Protein AF-A0AAV1IAH6-F1 (afdb_monomer_lite)

Radius of gyration: 20.8 Å; chains: 1; bounding box: 74×35×47 Å

Organism: NCBI:txid1274662

Sequence (212 aa):
MPAVADRSVAPSVWLGGLPDISAYLETRHPETPMGVIPQEWEASGDEIDVDGLWYSFLDYLASPAGSDGAAMQELERRLRAIKEHLSARGAGPYLQGADISAQDMCLAPRLHHILTALPFLKMRPAAEAPMFLLMKSWELPQELAPLSDYTARMRARDSWSGTSTPPSSIVDQWRDPGTKGCTMNDCRRAFSGQQARHARPPSYTQPPVESI

Secondary structure (DSSP, 8-state):
-------PPPS-PPP-SHHHHHHHHHHH-TTS---PPPHHHHHHT-S--HHHHHHHHHHHHHSPTTS-HHHHHHHHHHHHHHHHHHHSTT--SBTTBSS--HHHHHHHHHHHHHHHHHHHH--EE-TTS-TTS-EEPP---GGGHHHHHHHHHHHTSHHHHTTPPPHHHHHHHHH-TTTTT--HHHHHHHHHHHHHHHTSPP---PPP----

InterPro domains:
  IPR036282 Glutathione S-transferase, C-terminal domain superfamily [SSF47616] (70-174)
  IPR044627 Dehydroascorbate reductases DHAR1/2/3/4 [PTHR44420] (14-175)

Structure (mmCIF, N/CA/C/O backbone):
data_AF-A0AAV1IAH6-F1
#
_entry.id   AF-A0AAV1IAH6-F1
#
loop_
_atom_site.group_PDB
_atom_site.id
_atom_site.type_symbol
_atom_site.label_atom_id
_atom_site.label_alt_id
_atom_site.label_comp_id
_atom_site.label_asym_id
_atom_site.label_entity_id
_atom_site.label_seq_id
_atom_site.pdbx_PDB_ins_code
_atom_site.Cartn_x
_atom_site.Cartn_y
_atom_site.Cartn_z
_atom_site.occupancy
_atom_site.B_iso_or_equiv
_atom_site.auth_seq_id
_atom_site.auth_comp_id
_atom_site.auth_asym_id
_atom_site.auth_atom_id
_atom_site.pdbx_PDB_model_num
ATOM 1 N N . MET A 1 1 ? 36.377 -14.495 -26.351 1.00 32.88 1 MET A N 1
ATOM 2 C CA . MET A 1 1 ? 35.615 -15.027 -25.203 1.00 32.88 1 MET A CA 1
ATOM 3 C C . MET A 1 1 ? 35.927 -14.124 -24.021 1.00 32.88 1 MET A C 1
ATOM 5 O O . MET A 1 1 ? 37.037 -14.240 -23.516 1.00 32.88 1 MET A O 1
ATOM 9 N N . PRO A 1 2 ? 35.080 -13.147 -23.654 1.00 33.03 2 PRO A N 1
ATOM 10 C CA . PRO A 1 2 ? 35.353 -12.355 -22.463 1.00 33.03 2 PRO A CA 1
ATOM 11 C C . PRO A 1 2 ? 35.122 -13.235 -21.231 1.00 33.03 2 PRO A C 1
ATOM 13 O O . PRO A 1 2 ? 34.165 -14.009 -21.177 1.00 33.03 2 PRO A O 1
ATOM 16 N N . ALA A 1 3 ? 36.064 -13.167 -20.295 1.00 34.25 3 ALA A N 1
ATOM 17 C CA . ALA A 1 3 ? 36.071 -13.949 -19.073 1.00 34.25 3 ALA A CA 1
ATOM 18 C C . ALA A 1 3 ? 34.838 -13.625 -18.218 1.00 34.25 3 ALA A C 1
ATOM 20 O O . ALA A 1 3 ? 34.511 -12.461 -17.989 1.00 34.25 3 ALA A O 1
ATOM 21 N N . VAL A 1 4 ? 34.161 -14.671 -17.743 1.00 37.75 4 VAL A N 1
ATOM 22 C CA . VAL A 1 4 ? 33.148 -14.567 -16.693 1.00 37.75 4 VAL A CA 1
ATOM 23 C C . VAL A 1 4 ? 33.876 -14.083 -15.444 1.00 37.75 4 VAL A C 1
ATOM 25 O O . VAL A 1 4 ? 34.678 -14.825 -14.882 1.00 37.75 4 VAL A O 1
ATOM 28 N N . ALA A 1 5 ? 33.648 -12.826 -15.057 1.00 39.84 5 ALA A N 1
ATOM 29 C CA . ALA A 1 5 ? 34.179 -12.283 -13.816 1.00 39.84 5 ALA A CA 1
ATOM 30 C C . ALA A 1 5 ? 33.770 -13.202 -12.658 1.00 39.84 5 ALA A C 1
ATOM 32 O O . ALA A 1 5 ? 32.594 -13.547 -12.516 1.00 39.84 5 ALA A O 1
ATOM 33 N N . ASP A 1 6 ? 34.763 -13.626 -11.881 1.00 40.72 6 ASP A N 1
ATOM 34 C CA . ASP A 1 6 ? 34.595 -14.443 -10.689 1.00 40.72 6 ASP A CA 1
ATOM 35 C C . ASP A 1 6 ? 33.590 -13.760 -9.749 1.00 40.72 6 ASP A C 1
ATOM 37 O O . ASP A 1 6 ? 33.788 -12.648 -9.263 1.00 40.72 6 ASP A O 1
ATOM 41 N N . ARG A 1 7 ? 32.442 -14.420 -9.578 1.00 52.88 7 ARG A N 1
ATOM 42 C CA . ARG A 1 7 ? 31.283 -13.948 -8.814 1.00 52.88 7 ARG A CA 1
ATOM 43 C C . ARG A 1 7 ? 31.358 -14.359 -7.341 1.00 52.88 7 ARG A C 1
ATOM 45 O O . ARG A 1 7 ? 30.338 -14.220 -6.657 1.00 52.88 7 ARG A O 1
ATOM 52 N N . SER A 1 8 ? 32.493 -14.859 -6.849 1.00 47.28 8 SER A N 1
ATOM 53 C CA . SER A 1 8 ? 32.651 -15.272 -5.454 1.00 47.28 8 SER A CA 1
ATOM 54 C C . SER A 1 8 ? 32.591 -14.072 -4.497 1.00 47.28 8 SER A C 1
ATOM 56 O O . SER A 1 8 ? 33.303 -13.081 -4.618 1.00 47.28 8 SER A O 1
ATOM 58 N N . VAL A 1 9 ? 31.646 -14.131 -3.559 1.00 53.50 9 VAL A N 1
ATOM 59 C CA . VAL A 1 9 ? 31.450 -13.129 -2.504 1.00 53.50 9 VAL A CA 1
ATOM 60 C C . VAL A 1 9 ? 32.289 -13.545 -1.294 1.00 53.50 9 VAL A C 1
ATOM 62 O O . VAL A 1 9 ? 32.248 -14.704 -0.881 1.00 53.50 9 VAL A O 1
ATOM 65 N N . ALA A 1 10 ? 33.034 -12.596 -0.721 1.00 53.38 10 ALA A N 1
ATOM 66 C CA . ALA A 1 10 ? 33.634 -12.709 0.610 1.00 53.38 10 ALA A CA 1
ATOM 67 C C . ALA A 1 10 ? 32.532 -12.946 1.679 1.00 53.38 10 ALA A C 1
ATOM 69 O O . ALA A 1 10 ? 31.379 -12.586 1.452 1.00 53.38 10 ALA A O 1
ATOM 70 N N . PRO A 1 11 ? 32.824 -13.565 2.835 1.00 56.88 11 PRO A N 1
ATOM 71 C CA . PRO A 1 11 ? 31.819 -14.218 3.678 1.00 56.88 11 PRO A CA 1
ATOM 72 C C . PRO A 1 11 ? 30.690 -13.286 4.161 1.00 56.88 11 PRO A C 1
ATOM 74 O O . PRO A 1 11 ? 30.940 -12.239 4.749 1.00 56.88 11 PRO A O 1
ATOM 77 N N . SER A 1 12 ? 29.443 -13.729 3.943 1.00 68.69 12 SER A N 1
ATOM 78 C CA . SER A 1 12 ? 28.232 -13.450 4.743 1.00 68.69 12 SER A CA 1
ATOM 79 C C . SER A 1 12 ? 28.070 -12.029 5.318 1.00 68.69 12 SER A C 1
ATOM 81 O O . SER A 1 12 ? 28.077 -11.843 6.537 1.00 68.69 12 SER A O 1
ATOM 83 N N . VAL A 1 13 ? 27.859 -11.031 4.454 1.00 77.38 13 VAL A N 1
ATOM 84 C CA . VAL A 1 13 ? 27.407 -9.692 4.872 1.00 77.38 13 VAL A CA 1
ATOM 85 C C . VAL A 1 13 ? 25.881 -9.682 4.975 1.00 77.38 13 VAL A C 1
ATOM 87 O O . VAL A 1 13 ? 25.185 -9.893 3.985 1.00 77.38 13 VAL A O 1
ATOM 90 N N . TRP A 1 14 ? 25.357 -9.422 6.174 1.00 79.44 14 TRP A N 1
ATOM 91 C CA . TRP A 1 14 ? 23.926 -9.207 6.391 1.00 79.44 14 TRP A CA 1
ATOM 92 C C . TRP A 1 14 ? 23.559 -7.764 6.052 1.00 79.44 14 TRP A C 1
ATOM 94 O O . TRP A 1 14 ? 24.034 -6.827 6.694 1.00 79.44 14 TRP A O 1
ATOM 104 N N . LEU A 1 15 ? 22.703 -7.589 5.048 1.00 80.12 15 LEU A N 1
ATOM 105 C CA . LEU A 1 15 ? 22.145 -6.289 4.687 1.00 80.12 15 LEU A CA 1
ATOM 106 C C . LEU A 1 15 ? 20.907 -6.009 5.548 1.00 80.12 15 LEU A C 1
ATOM 108 O O . LEU A 1 15 ? 20.049 -6.875 5.712 1.00 80.12 15 LEU A O 1
ATOM 112 N N . GLY A 1 16 ? 20.831 -4.810 6.127 1.00 72.75 16 GLY A N 1
ATOM 113 C CA . GLY A 1 16 ? 19.824 -4.467 7.141 1.00 72.75 16 GLY A CA 1
ATOM 114 C C . GLY A 1 16 ? 18.612 -3.683 6.634 1.00 72.75 16 GLY A C 1
ATOM 115 O O . GLY A 1 16 ? 17.734 -3.372 7.434 1.00 72.75 16 GLY A O 1
ATOM 116 N N . GLY A 1 17 ? 18.560 -3.322 5.350 1.00 76.19 17 GLY A N 1
ATOM 117 C CA . GLY A 1 17 ? 17.516 -2.455 4.803 1.00 76.19 17 GLY A CA 1
ATOM 118 C C . GLY A 1 17 ? 17.001 -2.931 3.452 1.00 76.19 17 GLY A C 1
ATOM 119 O O . GLY A 1 17 ? 17.783 -3.347 2.603 1.00 76.19 17 GLY A O 1
ATOM 120 N N . LEU A 1 18 ? 15.685 -2.816 3.241 1.00 73.12 18 LEU A N 1
ATOM 121 C CA . LEU A 1 18 ? 15.043 -3.119 1.957 1.00 73.12 18 LEU A CA 1
ATOM 122 C C . LEU A 1 18 ? 15.699 -2.383 0.766 1.00 73.12 18 LEU A C 1
ATOM 124 O O . LEU A 1 18 ? 15.916 -3.037 -0.249 1.00 73.12 18 LEU A O 1
ATOM 128 N N . PRO A 1 19 ? 16.091 -1.096 0.872 1.00 75.38 19 PRO A N 1
ATOM 129 C CA . PRO A 1 19 ? 16.765 -0.395 -0.222 1.00 75.38 19 PRO A CA 1
ATOM 130 C C . PRO A 1 19 ? 18.150 -0.969 -0.540 1.00 75.38 19 PRO A C 1
ATOM 132 O O . PRO A 1 19 ? 18.461 -1.189 -1.706 1.00 75.38 19 PRO A O 1
ATOM 135 N N . ASP A 1 20 ? 18.944 -1.296 0.487 1.00 79.19 20 ASP A N 1
ATOM 136 C CA . ASP A 1 20 ? 20.266 -1.912 0.312 1.00 79.19 20 ASP A CA 1
ATOM 137 C C . ASP A 1 20 ? 20.146 -3.305 -0.323 1.00 79.19 20 ASP A C 1
ATOM 139 O O . ASP A 1 20 ? 20.919 -3.665 -1.210 1.00 79.19 20 ASP A O 1
ATOM 143 N N . ILE A 1 21 ? 19.144 -4.083 0.105 1.00 81.19 21 ILE A N 1
ATOM 144 C CA . ILE A 1 21 ? 18.843 -5.406 -0.452 1.00 81.19 21 ILE A CA 1
ATOM 145 C C . ILE A 1 21 ? 18.385 -5.279 -1.907 1.00 81.19 21 ILE A C 1
ATOM 147 O O . ILE A 1 21 ? 18.881 -6.010 -2.757 1.00 81.19 21 ILE A O 1
ATOM 151 N N . SER A 1 22 ? 17.480 -4.347 -2.213 1.00 79.75 22 SER A N 1
ATOM 152 C CA . SER A 1 22 ? 16.986 -4.136 -3.576 1.00 79.75 22 SER A CA 1
ATOM 153 C C . SER A 1 22 ? 18.121 -3.733 -4.515 1.00 79.75 22 SER A C 1
ATOM 155 O O . SER A 1 22 ? 18.288 -4.349 -5.562 1.00 79.75 22 SER A O 1
ATOM 157 N N . ALA A 1 23 ? 18.957 -2.767 -4.121 1.00 79.94 23 ALA A N 1
ATOM 158 C CA . ALA A 1 23 ? 20.108 -2.337 -4.914 1.00 79.94 23 ALA A CA 1
ATOM 159 C C . ALA A 1 23 ? 21.121 -3.473 -5.134 1.00 79.94 23 ALA A C 1
ATOM 161 O O . ALA A 1 23 ? 21.679 -3.627 -6.224 1.00 79.94 23 ALA A O 1
ATOM 162 N N . TYR A 1 24 ? 21.340 -4.303 -4.111 1.00 84.06 24 TYR A N 1
ATOM 163 C CA . TYR A 1 24 ? 22.178 -5.491 -4.229 1.00 84.06 24 TYR A CA 1
ATOM 164 C C . TYR A 1 24 ? 21.606 -6.502 -5.233 1.00 84.06 24 TYR A C 1
ATOM 166 O O . TYR A 1 24 ? 22.353 -7.012 -6.072 1.00 84.06 24 TYR A O 1
ATOM 174 N N . LEU A 1 25 ? 20.298 -6.775 -5.173 1.00 84.38 25 LEU A N 1
ATOM 175 C CA . LEU A 1 25 ? 19.624 -7.697 -6.089 1.00 84.38 25 LEU A CA 1
ATOM 176 C C . LEU A 1 25 ? 19.690 -7.200 -7.536 1.00 84.38 25 LEU A C 1
ATOM 178 O O . LEU A 1 25 ? 20.084 -7.976 -8.400 1.00 84.38 25 LEU A O 1
ATOM 182 N N . GLU A 1 26 ? 19.424 -5.916 -7.784 1.00 84.06 26 GLU A N 1
ATOM 183 C CA . GLU A 1 26 ? 19.551 -5.299 -9.116 1.00 84.06 26 GLU A CA 1
ATOM 184 C C . GLU A 1 26 ? 20.979 -5.411 -9.668 1.00 84.06 26 GLU A C 1
ATOM 186 O O . GLU A 1 26 ? 21.196 -5.733 -10.835 1.00 84.06 26 GLU A O 1
ATOM 191 N N . THR A 1 27 ? 21.985 -5.225 -8.809 1.00 84.50 27 THR A N 1
ATOM 192 C CA . THR A 1 27 ? 23.394 -5.354 -9.210 1.00 84.50 27 THR A CA 1
ATOM 193 C C . THR A 1 27 ? 23.766 -6.802 -9.548 1.00 84.50 27 THR A C 1
ATOM 195 O O . THR A 1 27 ? 24.591 -7.047 -10.432 1.00 84.50 27 THR A O 1
ATOM 198 N N . ARG A 1 28 ? 23.208 -7.786 -8.829 1.00 84.88 28 ARG A N 1
ATOM 199 C CA . ARG A 1 28 ? 23.557 -9.205 -9.007 1.00 84.88 28 ARG A CA 1
ATOM 200 C C . ARG A 1 28 ? 22.722 -9.953 -10.032 1.00 84.88 28 ARG A C 1
ATOM 202 O O . ARG A 1 28 ? 23.231 -10.944 -10.561 1.00 84.88 28 ARG A O 1
ATOM 209 N N . HIS A 1 29 ? 21.523 -9.468 -10.323 1.00 84.94 29 HIS A N 1
ATOM 210 C CA . HIS A 1 29 ? 20.573 -10.070 -11.253 1.00 84.94 29 HIS A CA 1
ATOM 211 C C . HIS A 1 29 ? 20.098 -9.064 -12.318 1.00 84.94 29 HIS A C 1
ATOM 213 O O . HIS A 1 29 ? 18.895 -8.836 -12.458 1.00 84.94 29 HIS A O 1
ATOM 219 N N . PRO A 1 30 ? 21.018 -8.458 -13.097 1.00 82.31 30 PRO A N 1
ATOM 220 C CA . PRO A 1 30 ? 20.674 -7.426 -14.079 1.00 82.31 30 PRO A CA 1
ATOM 221 C C . PRO A 1 30 ? 19.827 -7.948 -15.251 1.00 82.31 30 PRO A C 1
ATOM 223 O O . PRO A 1 30 ? 19.301 -7.161 -16.032 1.00 82.31 30 PRO A O 1
ATOM 226 N N . GLU A 1 31 ? 19.708 -9.267 -15.417 1.00 80.81 31 GLU A N 1
ATOM 227 C CA . GLU A 1 31 ? 18.892 -9.910 -16.448 1.00 80.81 31 GLU A CA 1
ATOM 228 C C . GLU A 1 31 ? 17.379 -9.734 -16.252 1.00 80.81 31 GLU A C 1
ATOM 230 O O . GLU A 1 31 ? 16.622 -9.919 -17.202 1.00 80.81 31 GLU A O 1
ATOM 235 N N . THR A 1 32 ? 16.930 -9.411 -15.035 1.00 75.25 32 THR A N 1
ATOM 236 C CA . THR A 1 32 ? 15.514 -9.172 -14.709 1.00 75.25 32 THR A CA 1
ATOM 237 C C . THR A 1 32 ? 15.391 -7.874 -13.907 1.00 75.25 32 THR A C 1
ATOM 239 O O . THR A 1 32 ? 15.130 -7.924 -12.704 1.00 75.25 32 THR A O 1
ATOM 242 N N . PRO A 1 33 ? 15.621 -6.710 -14.540 1.00 76.88 33 PRO A N 1
ATOM 243 C CA . PRO A 1 33 ? 15.606 -5.438 -13.832 1.00 76.88 33 PRO A CA 1
ATOM 244 C C . PRO A 1 33 ? 14.182 -5.109 -13.375 1.00 76.88 33 PRO A C 1
ATOM 246 O O . PRO A 1 33 ? 13.250 -5.161 -14.180 1.00 76.88 33 PRO A O 1
ATOM 249 N N . MET A 1 34 ? 13.991 -4.726 -12.110 1.00 73.62 34 MET A N 1
ATOM 250 C CA . MET A 1 34 ? 12.675 -4.333 -11.582 1.00 73.62 34 MET A CA 1
ATOM 251 C C . MET A 1 34 ? 12.372 -2.845 -11.804 1.00 73.62 34 MET A C 1
ATOM 253 O O . MET A 1 34 ? 11.586 -2.264 -11.065 1.00 73.62 34 MET A O 1
ATOM 257 N N . GLY A 1 35 ? 12.983 -2.218 -12.811 1.00 66.44 35 GLY A N 1
ATOM 258 C CA . GLY A 1 35 ? 12.787 -0.804 -13.129 1.00 66.44 35 GLY A CA 1
ATOM 259 C C . GLY A 1 35 ? 13.388 0.144 -12.083 1.00 66.44 35 GLY A C 1
ATOM 260 O O . GLY A 1 35 ? 13.269 -0.043 -10.873 1.00 66.44 35 GLY A O 1
ATOM 261 N N . VAL A 1 36 ? 14.045 1.199 -12.558 1.00 66.00 36 VAL A N 1
ATOM 262 C CA . VAL A 1 36 ? 14.467 2.317 -11.703 1.00 66.00 36 VAL A CA 1
ATOM 263 C C . VAL A 1 36 ? 13.362 3.362 -11.748 1.00 66.00 36 VAL A C 1
ATOM 265 O O . VAL A 1 36 ? 12.754 3.567 -12.797 1.00 66.00 36 VAL A O 1
ATOM 268 N N . ILE A 1 37 ? 13.085 4.009 -10.616 1.00 64.81 37 ILE A N 1
ATOM 269 C CA . ILE A 1 37 ? 12.181 5.162 -10.583 1.00 64.81 37 ILE A CA 1
ATOM 270 C C . ILE A 1 37 ? 12.726 6.196 -11.577 1.00 64.81 37 ILE A C 1
ATOM 272 O O . ILE A 1 37 ? 13.897 6.567 -11.461 1.00 64.81 37 ILE A O 1
ATOM 276 N N . PRO A 1 38 ? 11.938 6.628 -12.576 1.00 65.56 38 PRO A N 1
ATOM 277 C CA . PRO A 1 38 ? 12.413 7.615 -13.532 1.00 65.56 38 PRO A CA 1
ATOM 278 C C . PRO A 1 38 ? 12.838 8.892 -12.799 1.00 65.56 38 PRO A C 1
ATOM 280 O O . PRO A 1 38 ? 12.103 9.398 -11.950 1.00 65.56 38 PRO A O 1
ATOM 283 N N . GLN A 1 39 ? 14.025 9.418 -13.105 1.00 64.06 39 GLN A N 1
ATOM 284 C CA . GLN A 1 39 ? 14.592 10.578 -12.402 1.00 64.06 39 GLN A CA 1
ATOM 285 C C . GLN A 1 39 ? 13.687 11.819 -12.523 1.00 64.06 39 GLN A C 1
ATOM 287 O O . GLN A 1 39 ? 13.635 12.672 -11.638 1.00 64.06 39 GLN A O 1
ATOM 292 N N . GLU A 1 40 ? 12.927 11.910 -13.611 1.00 63.31 40 GLU A N 1
ATOM 293 C CA . GLU A 1 40 ? 11.895 12.916 -13.829 1.00 63.31 40 GLU A CA 1
ATOM 294 C C . GLU A 1 40 ? 10.761 12.871 -12.790 1.00 63.31 40 GLU A C 1
ATOM 296 O O . GLU A 1 40 ? 10.164 13.911 -12.517 1.00 63.31 40 GLU A O 1
ATOM 301 N N . TRP A 1 41 ? 10.474 11.718 -12.177 1.00 65.38 41 TRP A N 1
ATOM 302 C CA . TRP A 1 41 ? 9.465 11.580 -11.117 1.00 65.38 41 TRP A CA 1
ATOM 303 C C . TRP A 1 41 ? 9.997 12.087 -9.780 1.00 65.38 41 TRP A C 1
ATOM 305 O O . TRP A 1 41 ? 9.292 12.793 -9.062 1.00 65.38 41 TRP A O 1
ATOM 315 N N . GLU A 1 42 ? 11.272 11.816 -9.490 1.00 60.66 42 GLU A N 1
ATOM 316 C CA . GLU A 1 42 ? 11.952 12.383 -8.322 1.00 60.66 42 GLU A CA 1
ATOM 317 C C . GLU A 1 42 ? 12.022 13.918 -8.414 1.00 60.66 42 GLU A C 1
ATOM 319 O O . GLU A 1 42 ? 11.814 14.620 -7.425 1.00 60.66 42 GLU A O 1
ATOM 324 N N . ALA A 1 43 ? 12.272 14.458 -9.612 1.00 60.47 43 ALA A N 1
ATOM 325 C CA . ALA A 1 43 ? 12.380 15.900 -9.840 1.00 60.47 43 ALA A CA 1
ATOM 326 C C . ALA A 1 43 ? 11.027 16.638 -9.854 1.00 60.47 43 ALA A C 1
ATOM 328 O O . ALA A 1 43 ? 10.968 17.809 -9.475 1.00 60.47 43 ALA A O 1
ATOM 329 N N . SER A 1 44 ? 9.956 15.984 -10.309 1.00 56.62 44 SER A N 1
ATOM 330 C CA . SER A 1 44 ? 8.597 16.551 -10.353 1.00 56.62 44 SER A CA 1
ATOM 331 C C . SER A 1 44 ? 7.849 16.421 -9.027 1.00 56.62 44 SER A C 1
ATOM 333 O O . SER A 1 44 ? 6.910 17.178 -8.784 1.00 56.62 44 SER A O 1
ATOM 335 N N . GLY A 1 45 ? 8.274 15.500 -8.155 1.00 59.62 45 GLY A N 1
ATOM 336 C CA . GLY A 1 45 ? 7.519 15.134 -6.959 1.00 59.62 45 GLY A CA 1
ATOM 337 C C . GLY A 1 45 ? 6.280 14.289 -7.269 1.00 59.62 45 GLY A C 1
ATOM 338 O O . GLY A 1 45 ? 5.449 14.102 -6.383 1.00 59.62 45 GLY A O 1
ATOM 339 N N . ASP A 1 46 ? 6.169 13.770 -8.497 1.00 59.94 46 ASP A N 1
ATOM 340 C CA . ASP A 1 46 ? 5.105 12.854 -8.930 1.00 59.94 46 ASP A CA 1
ATOM 341 C C . ASP A 1 46 ? 5.354 11.408 -8.459 1.00 59.94 46 ASP A C 1
ATOM 343 O O . ASP A 1 46 ? 4.591 10.494 -8.777 1.00 59.94 46 ASP A O 1
ATOM 347 N N . GLU A 1 47 ? 6.417 11.173 -7.680 1.00 69.88 47 GLU A N 1
ATOM 348 C CA . GLU A 1 47 ? 6.623 9.895 -7.013 1.00 69.88 47 GLU A CA 1
ATOM 349 C C . GLU A 1 47 ? 5.453 9.581 -6.069 1.00 69.88 47 GLU A C 1
ATOM 351 O O . GLU A 1 47 ? 5.059 10.374 -5.208 1.00 69.88 47 GLU A O 1
ATOM 356 N N . ILE A 1 48 ? 4.913 8.369 -6.192 1.00 76.12 48 ILE A N 1
ATOM 357 C CA . ILE A 1 48 ? 3.929 7.875 -5.239 1.00 76.12 48 ILE A CA 1
ATOM 358 C C . ILE A 1 48 ? 4.595 7.709 -3.872 1.00 76.12 48 ILE A C 1
ATOM 360 O O . ILE A 1 48 ? 5.428 6.828 -3.674 1.00 76.12 48 ILE A O 1
ATOM 364 N N . ASP A 1 49 ? 4.145 8.497 -2.896 1.00 81.94 49 ASP A N 1
ATOM 365 C CA . ASP A 1 49 ? 4.578 8.406 -1.499 1.00 81.94 49 ASP A CA 1
ATOM 366 C C . ASP A 1 49 ? 4.004 7.147 -0.808 1.00 81.94 49 ASP A C 1
ATOM 368 O O . ASP A 1 49 ? 3.048 7.198 -0.017 1.00 81.94 49 ASP A O 1
ATOM 372 N N . VAL A 1 50 ? 4.575 5.984 -1.148 1.00 82.69 50 VAL A N 1
ATOM 373 C CA . VAL A 1 50 ? 4.200 4.665 -0.609 1.00 82.69 50 VAL A CA 1
ATOM 374 C C . VAL A 1 50 ? 4.466 4.591 0.900 1.00 82.69 50 VAL A C 1
ATOM 376 O O . VAL A 1 50 ? 3.709 3.954 1.640 1.00 82.69 50 VAL A O 1
ATOM 379 N N . ASP A 1 51 ? 5.514 5.255 1.383 1.00 84.12 51 ASP A N 1
ATOM 380 C CA . ASP A 1 51 ? 5.844 5.276 2.807 1.00 84.12 51 ASP A CA 1
ATOM 381 C C . ASP A 1 51 ? 4.847 6.123 3.592 1.00 84.12 51 ASP A C 1
ATOM 383 O O . ASP A 1 51 ? 4.339 5.689 4.626 1.00 84.12 51 ASP A O 1
ATOM 387 N N . GLY A 1 52 ? 4.474 7.295 3.086 1.00 85.75 52 GLY A N 1
ATOM 388 C CA . GLY A 1 52 ? 3.433 8.117 3.682 1.00 85.75 52 GLY A CA 1
ATOM 389 C C . GLY A 1 52 ? 2.062 7.438 3.671 1.00 85.75 52 GLY A C 1
ATOM 390 O O . GLY A 1 52 ? 1.318 7.572 4.645 1.00 85.75 52 GLY A O 1
ATOM 391 N N . LEU A 1 53 ? 1.735 6.638 2.643 1.00 89.69 53 LEU A N 1
ATOM 392 C CA . LEU A 1 53 ? 0.569 5.742 2.693 1.00 89.69 53 LEU A CA 1
ATOM 393 C C . LEU A 1 53 ? 0.669 4.802 3.900 1.00 89.69 53 LEU A C 1
ATOM 395 O O . LEU A 1 53 ? -0.279 4.701 4.682 1.00 89.69 53 LEU A O 1
ATOM 399 N N . TRP A 1 54 ? 1.813 4.144 4.080 1.00 89.50 54 TRP A N 1
ATOM 400 C CA . TRP A 1 54 ? 2.019 3.232 5.201 1.00 89.50 54 TRP A CA 1
ATOM 401 C C . TRP A 1 54 ? 1.851 3.923 6.556 1.00 89.50 54 TRP A C 1
ATOM 403 O O . TRP A 1 54 ? 1.160 3.404 7.431 1.00 89.50 54 TRP A O 1
ATOM 413 N N . TYR A 1 55 ? 2.409 5.121 6.722 1.00 88.44 55 TYR A N 1
ATOM 414 C CA . TYR A 1 55 ? 2.258 5.884 7.959 1.00 88.44 55 TYR A CA 1
ATOM 415 C C . TYR A 1 55 ? 0.827 6.314 8.223 1.00 88.44 55 TYR A C 1
ATOM 417 O O . TYR A 1 55 ? 0.364 6.162 9.347 1.00 88.44 55 TYR A O 1
ATOM 425 N N . SER A 1 56 ? 0.106 6.775 7.200 1.00 90.06 56 SER A N 1
ATOM 426 C CA . SER A 1 56 ? -1.305 7.134 7.357 1.00 90.06 56 SER A CA 1
ATOM 427 C C . SER A 1 56 ? -2.153 5.940 7.809 1.00 90.06 56 SER A C 1
ATOM 429 O O . SER A 1 56 ? -3.042 6.093 8.642 1.00 90.06 56 SER A O 1
ATOM 431 N N . PHE A 1 57 ? -1.823 4.730 7.346 1.00 90.69 57 PHE A N 1
ATOM 432 C CA . PHE A 1 57 ? -2.440 3.498 7.830 1.00 90.69 57 PHE A CA 1
ATOM 433 C C . PHE A 1 57 ? -2.113 3.218 9.301 1.00 90.69 57 PHE A C 1
ATOM 435 O O . PHE A 1 57 ? -3.024 2.921 10.073 1.00 90.69 57 PHE A O 1
ATOM 442 N N . LEU A 1 58 ? -0.845 3.333 9.706 1.00 88.75 58 LEU A N 1
ATOM 443 C CA . LEU A 1 58 ? -0.438 3.133 11.101 1.00 88.75 58 LEU A CA 1
ATOM 444 C C . LEU A 1 58 ? -1.075 4.168 12.037 1.00 88.75 58 LEU A C 1
ATOM 446 O O . LEU A 1 58 ? -1.588 3.804 13.093 1.00 88.75 58 LEU A O 1
ATOM 450 N N . ASP A 1 59 ? -1.090 5.439 11.640 1.00 86.94 59 ASP A N 1
ATOM 451 C CA . ASP A 1 59 ? -1.721 6.518 12.401 1.00 86.94 59 ASP A CA 1
ATOM 452 C C . ASP A 1 59 ? -3.240 6.298 12.494 1.00 86.94 59 ASP A C 1
ATOM 454 O O . ASP A 1 59 ? -3.828 6.452 13.569 1.00 86.94 59 ASP A O 1
ATOM 458 N N . TYR A 1 60 ? -3.882 5.843 11.411 1.00 87.75 60 TYR A N 1
ATOM 459 C CA . TYR A 1 60 ? -5.293 5.468 11.443 1.00 87.75 60 TYR A CA 1
ATOM 460 C C . TYR A 1 60 ? -5.543 4.289 12.388 1.00 87.75 60 TYR A C 1
ATOM 462 O O . TYR A 1 60 ? -6.444 4.362 13.226 1.00 87.75 60 TYR A O 1
ATOM 470 N N . LEU A 1 61 ? -4.724 3.235 12.340 1.00 86.19 61 LEU A N 1
ATOM 471 C CA . LEU A 1 61 ? -4.813 2.110 13.273 1.00 86.19 61 LEU A CA 1
ATOM 472 C C . LEU A 1 61 ? -4.652 2.548 14.733 1.00 86.19 61 LEU A C 1
ATOM 474 O O . LEU A 1 61 ? -5.460 2.148 15.572 1.00 86.19 61 LEU A O 1
ATOM 478 N N . ALA A 1 62 ? -3.683 3.412 15.025 1.00 83.12 62 ALA A N 1
ATOM 479 C CA . ALA A 1 62 ? -3.415 3.913 16.370 1.00 83.12 62 ALA A CA 1
ATOM 480 C C . ALA A 1 62 ? -4.493 4.877 16.898 1.00 83.12 62 ALA A C 1
ATOM 482 O O . ALA A 1 62 ? -4.641 5.021 18.112 1.00 83.12 62 ALA A O 1
ATOM 483 N N . SER A 1 63 ? -5.249 5.536 16.015 1.00 80.88 63 SER A N 1
ATOM 484 C CA . SER A 1 63 ? -6.249 6.528 16.420 1.00 80.88 63 SER A CA 1
ATOM 485 C C . SER A 1 63 ? -7.404 5.913 17.242 1.00 80.88 63 SER A C 1
ATOM 487 O O . SER A 1 63 ? -7.938 4.861 16.870 1.00 80.88 63 SER A O 1
ATOM 489 N N . PRO A 1 64 ? -7.824 6.538 18.359 1.00 76.69 64 PRO A N 1
ATOM 490 C CA . PRO A 1 64 ? -8.980 6.082 19.129 1.00 76.69 64 PRO A CA 1
ATOM 491 C C . PRO A 1 64 ? -10.286 6.136 18.326 1.00 76.69 64 PRO A C 1
ATOM 493 O O . PRO A 1 64 ? -10.489 7.023 17.494 1.00 76.69 64 PRO A O 1
ATOM 496 N N . ALA A 1 65 ? -11.207 5.211 18.614 1.00 69.81 65 ALA A N 1
ATOM 497 C CA . ALA A 1 65 ? -12.548 5.240 18.037 1.00 69.81 65 ALA A CA 1
ATOM 498 C C . ALA A 1 65 ? -13.256 6.559 18.405 1.00 69.81 65 ALA A C 1
ATOM 500 O O . ALA A 1 65 ? -13.362 6.897 19.583 1.00 69.81 65 ALA A O 1
ATOM 501 N N . GLY A 1 66 ? -13.725 7.303 17.399 1.00 67.50 66 GLY A N 1
ATOM 502 C CA . GLY A 1 66 ? -14.406 8.594 17.576 1.00 67.50 66 GLY A CA 1
ATOM 503 C C . GLY A 1 66 ? -13.527 9.835 17.372 1.00 67.50 66 GLY A C 1
ATOM 504 O O . GLY A 1 66 ? -14.066 10.934 17.276 1.00 67.50 66 GLY A O 1
ATOM 505 N N . SER A 1 67 ? -12.205 9.685 17.244 1.00 73.12 67 SER A N 1
ATOM 506 C CA . SER A 1 67 ? -11.275 10.774 16.885 1.00 73.12 67 SER A CA 1
ATOM 507 C C . SER A 1 67 ? -10.447 10.461 15.632 1.00 73.12 67 SER A C 1
ATOM 509 O O . SER A 1 67 ? -9.437 11.104 15.362 1.00 73.12 67 SER A O 1
ATOM 511 N N . ASP A 1 68 ? -10.848 9.442 14.879 1.00 78.12 68 ASP A N 1
ATOM 512 C CA . ASP A 1 68 ? -10.114 8.861 13.757 1.00 78.12 68 ASP A CA 1
ATOM 513 C C . ASP A 1 68 ? -10.357 9.583 12.421 1.00 78.12 68 ASP A C 1
ATOM 515 O O . ASP A 1 68 ? -9.684 9.291 11.435 1.00 78.12 68 ASP A O 1
ATOM 519 N N . GLY A 1 69 ? -11.284 10.548 12.382 1.00 82.19 69 GLY A N 1
ATOM 520 C CA . GLY A 1 69 ? -11.725 11.220 11.156 1.00 82.19 69 GLY A CA 1
ATOM 521 C C . GLY A 1 69 ? -10.591 11.838 10.333 1.00 82.19 69 GLY A C 1
ATOM 522 O O . GLY A 1 69 ? -10.529 11.606 9.131 1.00 82.19 69 GLY A O 1
ATOM 523 N N . ALA A 1 70 ? -9.660 12.558 10.966 1.00 87.31 70 ALA A N 1
ATOM 524 C CA . ALA A 1 70 ? -8.534 13.177 10.261 1.00 87.31 70 ALA A CA 1
ATOM 525 C C . ALA A 1 70 ? -7.525 12.139 9.732 1.00 87.31 70 ALA A C 1
ATOM 527 O O . ALA A 1 70 ? -7.082 12.233 8.589 1.00 87.31 70 ALA A O 1
ATOM 528 N N . ALA A 1 71 ? -7.196 11.120 10.535 1.00 87.94 71 ALA A N 1
ATOM 529 C CA . ALA A 1 71 ? -6.273 10.058 10.130 1.00 87.94 71 ALA A CA 1
ATOM 530 C C . ALA A 1 71 ? -6.858 9.198 8.996 1.00 87.94 71 ALA A C 1
ATOM 532 O O . ALA A 1 71 ? -6.158 8.851 8.046 1.00 87.94 71 ALA A O 1
ATOM 533 N N . MET A 1 72 ? -8.162 8.914 9.056 1.00 88.44 72 MET A N 1
ATOM 534 C CA . MET A 1 72 ? -8.893 8.247 7.981 1.00 88.44 72 MET A CA 1
ATOM 535 C C . MET A 1 72 ? -8.891 9.081 6.698 1.00 88.44 72 MET A C 1
ATOM 537 O O . MET A 1 72 ? -8.585 8.551 5.635 1.00 88.44 72 MET A O 1
ATOM 541 N N . GLN A 1 73 ? -9.224 10.373 6.788 1.00 88.75 73 GLN A N 1
ATOM 542 C CA . GLN A 1 73 ? -9.257 11.266 5.627 1.00 88.75 73 GLN A CA 1
ATOM 543 C C . GLN A 1 73 ? -7.895 11.336 4.935 1.00 88.75 73 GLN A C 1
ATOM 545 O O . GLN A 1 73 ? -7.837 11.318 3.708 1.00 88.75 73 GLN A O 1
ATOM 550 N N . GLU A 1 74 ? -6.803 11.363 5.700 1.00 90.38 74 GLU A N 1
ATOM 551 C CA . GLU A 1 74 ? -5.452 11.351 5.140 1.00 90.38 74 GLU A CA 1
ATOM 552 C C . GLU A 1 74 ? -5.121 10.023 4.443 1.00 90.38 74 GLU A C 1
ATOM 554 O O . GLU A 1 74 ? -4.589 10.030 3.330 1.00 90.38 74 GLU A O 1
ATOM 559 N N . LEU A 1 75 ? -5.487 8.883 5.042 1.00 91.25 75 LEU A N 1
ATOM 560 C CA . LEU A 1 75 ? -5.337 7.572 4.404 1.00 91.25 75 LEU A CA 1
ATOM 561 C C . LEU A 1 75 ? -6.131 7.495 3.090 1.00 91.25 75 LEU A C 1
ATOM 563 O O . LEU A 1 75 ? -5.597 7.085 2.060 1.00 91.25 75 LEU A O 1
ATOM 567 N N . GLU A 1 76 ? -7.393 7.925 3.097 1.00 90.88 76 GLU A N 1
ATOM 568 C CA . GLU A 1 76 ? -8.245 7.947 1.905 1.00 90.88 76 GLU A CA 1
ATOM 569 C C . GLU A 1 76 ? -7.714 8.901 0.832 1.00 90.88 76 GLU A C 1
ATOM 571 O O . GLU A 1 76 ? -7.736 8.563 -0.353 1.00 90.88 76 GLU A O 1
ATOM 576 N N . ARG A 1 77 ? -7.189 10.069 1.222 1.00 91.38 77 ARG A N 1
ATOM 577 C CA . ARG A 1 77 ? -6.547 11.022 0.305 1.00 91.38 77 ARG A CA 1
ATOM 578 C C . ARG A 1 77 ? -5.358 10.379 -0.407 1.00 91.38 77 ARG A C 1
ATOM 580 O O . ARG A 1 77 ? -5.230 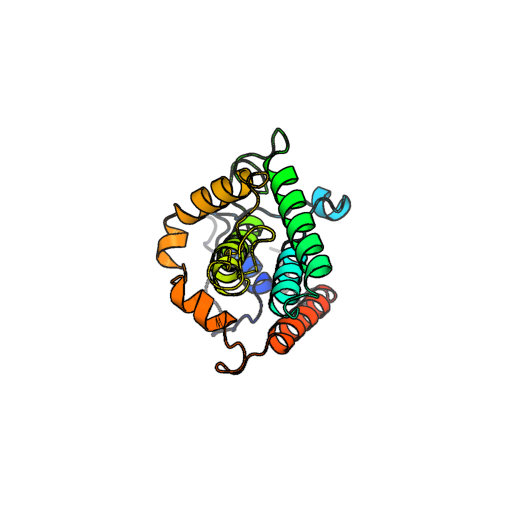10.520 -1.620 1.00 91.38 77 ARG A O 1
ATOM 587 N N . ARG A 1 78 ? -4.517 9.644 0.325 1.00 91.88 78 ARG A N 1
ATOM 588 C CA . ARG A 1 78 ? -3.347 8.947 -0.231 1.00 91.88 78 ARG A CA 1
ATOM 589 C C . ARG A 1 78 ? -3.738 7.783 -1.131 1.00 91.88 78 ARG A C 1
ATOM 591 O O . ARG A 1 78 ? -3.196 7.659 -2.223 1.00 91.88 78 ARG A O 1
ATOM 598 N N . LEU A 1 79 ? -4.723 6.980 -0.733 1.00 92.31 79 LEU A N 1
ATOM 599 C CA . LEU A 1 79 ? -5.274 5.932 -1.597 1.00 92.31 79 LEU A CA 1
ATOM 600 C C . LEU A 1 79 ? -5.854 6.526 -2.891 1.00 92.31 79 LEU A C 1
ATOM 602 O O . LEU A 1 79 ? -5.630 5.987 -3.973 1.00 92.31 79 LEU A O 1
ATOM 606 N N . ARG A 1 80 ? -6.550 7.665 -2.808 1.00 91.06 80 ARG A N 1
ATOM 607 C CA . ARG A 1 80 ? -7.081 8.356 -3.988 1.00 91.06 80 ARG A CA 1
ATOM 608 C C . ARG A 1 80 ? -5.970 8.8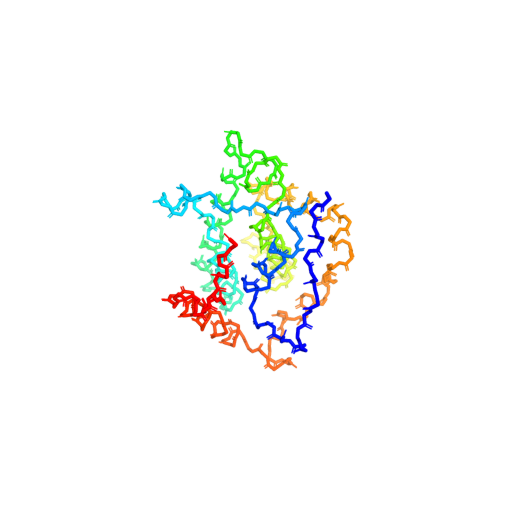19 -4.932 1.00 91.06 80 ARG A C 1
ATOM 610 O O . ARG A 1 80 ? -6.095 8.573 -6.125 1.00 91.06 80 ARG A O 1
ATOM 617 N N . ALA A 1 81 ? -4.876 9.376 -4.412 1.00 89.31 81 ALA A N 1
ATOM 618 C CA . ALA A 1 81 ? -3.726 9.773 -5.228 1.00 89.31 81 ALA A CA 1
ATOM 619 C C . ALA A 1 81 ? -3.125 8.584 -6.006 1.00 89.31 81 ALA A C 1
ATOM 621 O O . ALA A 1 81 ? -2.878 8.681 -7.204 1.00 89.31 81 ALA A O 1
ATOM 622 N N . ILE A 1 82 ? -2.984 7.417 -5.366 1.00 89.56 82 ILE A N 1
ATOM 623 C CA . ILE A 1 82 ? -2.481 6.199 -6.033 1.00 89.56 82 ILE A CA 1
ATOM 624 C C . ILE A 1 82 ? -3.458 5.714 -7.104 1.00 89.56 82 ILE A C 1
ATOM 626 O O . ILE A 1 82 ? -3.058 5.328 -8.200 1.00 89.56 82 ILE A O 1
ATOM 630 N N . LYS A 1 83 ? -4.759 5.734 -6.803 1.00 89.88 83 LYS A N 1
ATOM 631 C CA . LYS A 1 83 ? -5.799 5.391 -7.776 1.00 89.88 83 LYS A CA 1
ATOM 632 C C . LYS A 1 83 ? -5.745 6.323 -8.989 1.00 89.88 83 LYS A C 1
ATOM 634 O O . LYS A 1 83 ? -5.874 5.844 -10.112 1.00 89.88 83 LYS A O 1
ATOM 639 N N . GLU A 1 84 ? -5.598 7.627 -8.775 1.00 89.12 84 GLU A N 1
ATOM 640 C CA . GLU A 1 84 ? -5.490 8.624 -9.845 1.00 89.12 84 GLU A CA 1
ATOM 641 C C . GLU A 1 84 ? -4.264 8.367 -10.719 1.00 89.12 84 GLU A C 1
ATOM 643 O O . GLU A 1 84 ? -4.410 8.333 -11.939 1.00 89.12 84 GLU A O 1
ATOM 648 N N . HIS A 1 85 ? -3.117 8.055 -10.111 1.00 86.06 85 HIS A N 1
ATOM 649 C CA . HIS A 1 85 ? -1.906 7.650 -10.830 1.00 86.06 85 HIS A CA 1
ATOM 650 C C . HIS A 1 85 ? -2.131 6.404 -11.694 1.00 86.06 85 HIS A C 1
ATOM 652 O O . HIS A 1 85 ? -1.905 6.433 -12.899 1.00 86.06 85 HIS A O 1
ATOM 658 N N . LEU A 1 86 ? -2.684 5.334 -11.115 1.00 85.25 86 LEU A N 1
ATOM 659 C CA . LEU A 1 86 ? -3.017 4.098 -11.841 1.00 85.25 86 LEU A CA 1
ATOM 660 C C . LEU A 1 86 ? -4.069 4.304 -12.943 1.00 85.25 86 LEU A C 1
ATOM 662 O O . LEU A 1 86 ? -4.144 3.526 -13.891 1.00 85.25 86 LEU A O 1
ATOM 666 N N . SER A 1 87 ? -4.924 5.318 -12.801 1.00 84.06 87 SER A N 1
ATOM 667 C CA . SER A 1 87 ? -5.981 5.637 -13.767 1.00 84.06 87 SER A CA 1
ATOM 668 C C . SER A 1 87 ? -5.529 6.645 -14.828 1.00 84.06 87 SER A C 1
ATOM 670 O O . SER A 1 87 ? -6.271 6.892 -15.785 1.00 84.06 87 SER A O 1
ATOM 672 N N . ALA A 1 88 ? -4.346 7.246 -14.675 1.00 82.44 88 ALA A N 1
ATOM 673 C CA . ALA A 1 88 ? -3.809 8.198 -15.630 1.00 82.44 88 ALA A CA 1
ATOM 674 C C . ALA A 1 88 ? -3.589 7.498 -16.979 1.00 82.44 88 ALA A C 1
ATOM 676 O O . ALA A 1 88 ? -2.972 6.435 -17.081 1.00 82.44 88 ALA A O 1
ATOM 677 N N . ARG A 1 89 ? -4.149 8.078 -18.048 1.00 56.66 89 ARG A N 1
ATOM 678 C CA . ARG A 1 89 ? -4.091 7.486 -19.392 1.00 56.66 89 ARG A CA 1
ATOM 679 C C . ARG A 1 89 ? -2.631 7.325 -19.823 1.00 56.66 89 ARG A C 1
ATOM 681 O O . ARG A 1 89 ? -1.938 8.319 -19.995 1.00 56.66 89 ARG A O 1
ATOM 688 N N . GLY A 1 90 ? -2.205 6.080 -20.039 1.00 63.94 90 GLY A N 1
ATOM 689 C CA . GLY A 1 90 ? -0.842 5.736 -20.462 1.00 63.94 90 GLY A CA 1
ATOM 690 C C . GLY A 1 90 ? 0.036 5.110 -19.373 1.00 63.94 90 GLY A C 1
ATOM 691 O O . GLY A 1 90 ? 1.086 4.578 -19.713 1.00 63.94 90 GLY A O 1
ATOM 692 N N . ALA A 1 91 ? -0.407 5.083 -18.110 1.00 69.00 91 ALA A N 1
ATOM 693 C CA . ALA A 1 91 ? 0.367 4.548 -16.983 1.00 69.00 91 ALA A CA 1
ATOM 694 C C . ALA A 1 91 ? 0.366 3.008 -16.869 1.00 69.00 91 ALA A C 1
ATOM 696 O O . ALA A 1 91 ? 0.999 2.470 -15.975 1.00 69.00 91 ALA A O 1
ATOM 697 N N . GLY A 1 92 ? -0.296 2.282 -17.780 1.00 77.62 92 GLY A N 1
ATOM 698 C CA . GLY A 1 92 ? -0.337 0.814 -17.772 1.00 77.62 92 GLY A CA 1
ATOM 699 C C . GLY A 1 92 ? -0.986 0.199 -16.513 1.00 77.62 92 GLY A C 1
ATOM 700 O O . GLY A 1 92 ? -1.625 0.897 -15.731 1.00 77.62 92 GLY A O 1
ATOM 701 N N . PRO A 1 93 ? -0.950 -1.138 -16.351 1.00 87.94 93 PRO A N 1
ATOM 702 C CA . PRO A 1 93 ? -1.577 -1.830 -15.221 1.00 87.94 93 PRO A CA 1
ATOM 703 C C . PRO A 1 93 ? -0.815 -1.736 -13.885 1.00 87.94 93 PRO A C 1
ATOM 705 O O . PRO A 1 93 ? -1.417 -2.101 -12.863 1.00 87.94 93 PRO A O 1
ATOM 708 N N . TYR A 1 94 ? 0.451 -1.302 -13.903 1.00 89.38 94 TYR A N 1
ATOM 709 C CA . TYR A 1 94 ? 1.362 -1.158 -12.757 1.00 89.38 94 TYR A CA 1
ATOM 710 C C . TYR A 1 94 ? 1.780 0.302 -12.567 1.00 89.38 94 TYR A C 1
ATOM 712 O O . TYR A 1 94 ? 1.477 1.146 -13.403 1.00 89.38 94 TYR A O 1
ATOM 720 N N . LEU A 1 95 ? 2.481 0.618 -11.477 1.00 86.06 95 LEU A N 1
ATOM 721 C CA . LEU A 1 95 ? 2.839 2.002 -11.160 1.00 86.06 95 LEU A CA 1
ATOM 722 C C . LEU A 1 95 ? 3.685 2.674 -12.245 1.00 86.06 95 LEU A C 1
ATOM 724 O O . LEU A 1 95 ? 3.479 3.856 -12.501 1.00 86.06 95 LEU A O 1
ATOM 728 N N . GLN A 1 96 ? 4.601 1.937 -12.881 1.00 83.81 96 GLN A N 1
ATOM 729 C CA . GLN A 1 96 ? 5.530 2.454 -13.896 1.00 83.81 96 GLN A CA 1
ATOM 730 C C . GLN A 1 96 ? 5.145 2.115 -15.344 1.00 83.81 96 GLN A C 1
ATOM 732 O O . GLN A 1 96 ? 5.966 2.281 -16.245 1.00 83.81 96 GLN A O 1
ATOM 737 N N . GLY A 1 97 ? 3.925 1.643 -15.613 1.00 85.25 97 GLY A N 1
ATOM 738 C CA . GLY A 1 97 ? 3.539 1.264 -16.971 1.00 85.25 97 GLY A CA 1
ATOM 739 C C . GLY A 1 97 ? 3.118 -0.191 -17.111 1.00 85.25 97 GLY A C 1
ATOM 740 O O . GLY A 1 97 ? 2.308 -0.731 -16.355 1.00 85.25 97 GLY A O 1
ATOM 741 N N . ALA A 1 98 ? 3.633 -0.797 -18.180 1.00 85.31 98 ALA A N 1
ATOM 742 C CA . ALA A 1 98 ? 3.297 -2.148 -18.616 1.00 85.31 98 ALA A CA 1
ATOM 743 C C . ALA A 1 98 ? 3.863 -3.236 -17.696 1.00 85.31 98 ALA A C 1
ATOM 745 O O . ALA A 1 98 ? 3.206 -4.261 -17.498 1.00 85.31 98 ALA A O 1
ATOM 746 N N . ASP A 1 99 ? 5.043 -2.989 -17.129 1.00 85.56 99 ASP A N 1
ATOM 747 C CA . ASP A 1 99 ? 5.814 -3.957 -16.360 1.00 85.56 99 ASP A CA 1
ATOM 748 C C . ASP A 1 99 ? 5.837 -3.620 -14.870 1.00 85.56 99 ASP A C 1
ATOM 750 O O . ASP A 1 99 ? 5.635 -2.480 -14.451 1.00 85.56 99 ASP A O 1
ATOM 754 N N . ILE A 1 100 ? 6.064 -4.657 -14.067 1.00 87.69 100 ILE A N 1
ATOM 755 C CA . ILE A 1 100 ? 6.150 -4.544 -12.616 1.00 87.69 100 ILE A CA 1
ATOM 756 C C . ILE A 1 100 ? 7.462 -3.875 -12.214 1.00 87.69 100 ILE A C 1
ATOM 758 O O . ILE A 1 100 ? 8.517 -4.200 -12.758 1.00 87.69 100 ILE A O 1
ATOM 762 N N . SER A 1 101 ? 7.394 -2.995 -11.223 1.00 85.75 101 SER A N 1
ATOM 763 C CA . SER A 1 101 ? 8.549 -2.267 -10.719 1.00 85.75 101 SER A CA 1
ATOM 764 C C . SER A 1 101 ? 8.857 -2.552 -9.247 1.00 85.75 101 SER A C 1
ATOM 766 O O . SER A 1 101 ? 8.046 -3.123 -8.506 1.00 85.75 101 SER A O 1
ATOM 768 N N . ALA A 1 102 ? 10.015 -2.089 -8.779 1.00 83.25 102 ALA A N 1
ATOM 769 C CA . ALA A 1 102 ? 10.379 -2.099 -7.367 1.00 83.25 102 ALA A CA 1
ATOM 770 C C . ALA A 1 102 ? 9.344 -1.355 -6.500 1.00 83.25 102 ALA A C 1
ATOM 772 O O . ALA A 1 102 ? 9.046 -1.793 -5.385 1.00 83.25 102 ALA A O 1
ATOM 773 N N . GLN A 1 103 ? 8.726 -0.282 -7.014 1.00 84.25 103 GLN A N 1
ATOM 774 C CA . GLN A 1 103 ? 7.656 0.418 -6.298 1.00 84.25 103 GLN A CA 1
ATOM 775 C C . GLN A 1 103 ? 6.398 -0.447 -6.156 1.00 84.25 103 GLN A C 1
ATOM 777 O O . GLN A 1 103 ? 5.788 -0.451 -5.086 1.00 84.25 103 GLN A O 1
ATOM 782 N N . ASP A 1 104 ? 6.035 -1.237 -7.173 1.00 88.69 104 ASP A N 1
ATOM 783 C CA . ASP A 1 104 ? 4.901 -2.166 -7.086 1.00 88.69 104 ASP A CA 1
ATOM 784 C C . ASP A 1 104 ? 5.138 -3.224 -5.996 1.00 88.69 104 ASP A C 1
ATOM 786 O O . ASP A 1 104 ? 4.239 -3.512 -5.197 1.00 88.69 104 ASP A O 1
ATOM 790 N N . MET A 1 105 ? 6.370 -3.745 -5.905 1.00 87.94 105 MET A N 1
ATOM 791 C CA . MET A 1 105 ? 6.792 -4.688 -4.856 1.00 87.94 105 MET A CA 1
ATOM 792 C C . MET A 1 105 ? 6.772 -4.066 -3.457 1.00 87.94 105 MET A C 1
ATOM 794 O O . MET A 1 105 ? 6.541 -4.758 -2.467 1.00 87.94 105 MET A O 1
ATOM 798 N N . CYS A 1 106 ? 6.967 -2.752 -3.371 1.00 87.25 106 CYS A N 1
ATOM 799 C CA . CYS A 1 106 ? 6.896 -1.982 -2.136 1.00 87.25 106 CYS A CA 1
ATOM 800 C C . CYS A 1 106 ? 5.437 -1.679 -1.734 1.00 87.25 106 CYS A C 1
ATOM 802 O O . CYS A 1 106 ? 5.086 -1.684 -0.549 1.00 87.25 106 CYS A O 1
ATOM 804 N N . LEU A 1 107 ? 4.572 -1.406 -2.713 1.00 90.62 107 LEU A N 1
ATOM 805 C CA . LEU A 1 107 ? 3.183 -0.997 -2.509 1.00 90.62 107 LEU A CA 1
ATOM 806 C C . LEU A 1 107 ? 2.254 -2.186 -2.236 1.00 90.62 107 LEU A C 1
ATOM 808 O O . LEU A 1 107 ? 1.408 -2.111 -1.342 1.00 90.62 107 LEU A O 1
ATOM 812 N N . ALA A 1 108 ? 2.381 -3.287 -2.978 1.00 91.94 108 ALA A N 1
ATOM 813 C CA . ALA A 1 108 ? 1.417 -4.386 -2.912 1.00 91.94 108 ALA A CA 1
ATOM 814 C C . ALA A 1 108 ? 1.316 -5.065 -1.530 1.00 91.94 108 ALA A C 1
ATOM 816 O O . ALA A 1 108 ? 0.187 -5.241 -1.057 1.00 91.94 108 ALA A O 1
ATOM 817 N N . PRO A 1 109 ? 2.420 -5.388 -0.822 1.00 91.25 109 PRO A N 1
ATOM 818 C CA . PRO A 1 109 ? 2.347 -5.914 0.543 1.00 91.25 109 PRO A CA 1
ATOM 819 C C . PRO A 1 109 ? 1.648 -4.948 1.505 1.00 91.25 109 PRO A C 1
ATOM 821 O O . PRO A 1 109 ? 0.825 -5.360 2.322 1.00 91.25 109 PRO A O 1
ATOM 824 N N . ARG A 1 110 ? 1.897 -3.642 1.366 1.00 91.31 110 ARG A N 1
ATOM 825 C CA . ARG A 1 110 ? 1.287 -2.610 2.215 1.00 91.31 110 ARG A CA 1
ATOM 826 C C . ARG A 1 110 ? -0.208 -2.465 1.961 1.00 91.31 110 ARG A C 1
ATOM 828 O O . ARG A 1 110 ? -0.984 -2.478 2.915 1.00 91.31 110 ARG A O 1
ATOM 835 N N . LEU A 1 111 ? -0.633 -2.418 0.697 1.00 92.31 111 LEU A N 1
ATOM 836 C CA . LEU A 1 111 ? -2.057 -2.435 0.344 1.00 92.31 111 LEU A CA 1
ATOM 837 C C . LEU A 1 111 ? -2.741 -3.709 0.838 1.00 92.31 111 LEU A C 1
ATOM 839 O O . LEU A 1 111 ? -3.866 -3.652 1.328 1.00 92.31 111 LEU A O 1
ATOM 843 N N . HIS A 1 112 ? -2.069 -4.859 0.772 1.00 91.69 112 HIS A N 1
ATOM 844 C CA . HIS A 1 112 ? -2.616 -6.090 1.325 1.00 91.69 112 HIS A CA 1
ATOM 845 C C . HIS A 1 112 ? -2.829 -6.007 2.838 1.00 91.69 112 HIS A C 1
ATOM 847 O O . HIS A 1 112 ? -3.897 -6.400 3.304 1.00 91.69 112 HIS A O 1
ATOM 853 N N . HIS A 1 113 ? -1.880 -5.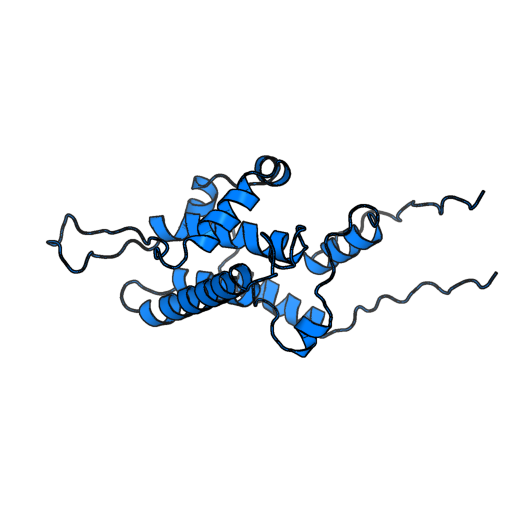446 3.588 1.00 91.88 113 HIS A N 1
ATOM 854 C CA . HIS A 1 113 ? -2.043 -5.208 5.022 1.00 91.88 113 HIS A CA 1
ATOM 855 C C . HIS A 1 113 ? -3.208 -4.251 5.317 1.00 91.88 113 HIS A C 1
ATOM 857 O O . HIS A 1 113 ? -4.042 -4.574 6.158 1.00 91.88 113 HIS A O 1
ATOM 863 N N . ILE A 1 114 ? -3.321 -3.134 4.592 1.00 91.44 114 ILE A N 1
ATOM 864 C CA . ILE A 1 114 ? -4.407 -2.150 4.753 1.00 91.44 114 ILE A CA 1
ATOM 865 C C . ILE A 1 114 ? -5.774 -2.804 4.518 1.00 91.44 114 ILE A C 1
ATOM 867 O O . ILE A 1 114 ? -6.644 -2.781 5.390 1.00 91.44 114 ILE A O 1
ATOM 871 N N . LEU A 1 115 ? -5.946 -3.438 3.355 1.00 90.38 115 LEU A N 1
ATOM 872 C CA . LEU A 1 115 ? -7.216 -4.033 2.932 1.00 90.38 115 LEU A CA 1
ATOM 873 C C . LEU A 1 115 ? -7.612 -5.253 3.767 1.00 90.38 115 LEU A C 1
ATOM 875 O O . LEU A 1 115 ? -8.786 -5.604 3.812 1.00 90.38 115 LEU A O 1
ATOM 879 N N . THR A 1 116 ? -6.644 -5.903 4.4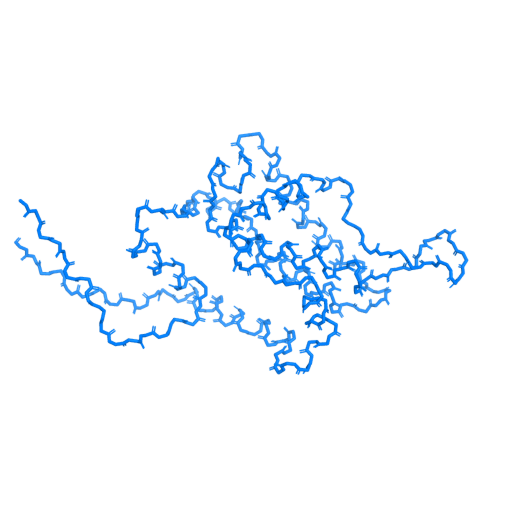14 1.00 89.94 116 THR A N 1
ATOM 880 C CA . THR A 1 116 ? -6.904 -7.058 5.275 1.00 89.94 116 THR A CA 1
ATOM 881 C C . THR A 1 116 ? -7.154 -6.642 6.716 1.00 89.94 116 THR A C 1
ATOM 883 O O . THR A 1 116 ? -8.054 -7.184 7.334 1.00 89.94 116 THR A O 1
ATOM 886 N N . ALA A 1 117 ? -6.399 -5.693 7.275 1.00 89.75 117 ALA A N 1
ATOM 887 C CA . ALA A 1 117 ? -6.466 -5.370 8.701 1.00 89.75 117 ALA A CA 1
ATOM 888 C C . ALA A 1 117 ? -7.642 -4.446 9.057 1.00 89.75 117 ALA A C 1
ATOM 890 O O . ALA A 1 117 ? -8.334 -4.678 10.052 1.00 89.75 117 ALA A O 1
ATOM 891 N N . LEU A 1 118 ? -7.891 -3.404 8.255 1.00 88.94 118 LEU A N 1
ATOM 892 C CA . LEU A 1 118 ? -8.881 -2.372 8.586 1.00 88.94 118 LEU A CA 1
ATOM 893 C C . LEU A 1 118 ? -10.319 -2.893 8.739 1.00 88.94 118 LEU A C 1
ATOM 895 O O . LEU A 1 118 ? -10.962 -2.491 9.715 1.00 88.94 118 LEU A O 1
ATOM 899 N N . PRO A 1 119 ? -10.827 -3.810 7.888 1.00 88.06 119 PRO A N 1
ATOM 900 C CA . PRO A 1 119 ? -12.187 -4.328 8.037 1.00 88.06 119 PRO A CA 1
ATOM 901 C C . PRO A 1 119 ? -12.457 -4.990 9.395 1.00 88.06 119 PRO A C 1
ATOM 903 O O . PRO A 1 119 ? -13.583 -4.928 9.893 1.00 88.06 119 PRO A O 1
ATOM 906 N N . PHE A 1 120 ? -11.431 -5.592 10.009 1.00 84.12 120 PHE A N 1
ATOM 907 C CA . PHE A 1 120 ? -11.548 -6.277 11.300 1.00 84.12 120 PHE A CA 1
ATOM 908 C C . PHE A 1 120 ? -11.234 -5.373 12.493 1.00 84.12 120 PHE A C 1
ATOM 910 O O . PHE A 1 120 ? -11.834 -5.539 13.554 1.00 84.12 120 PHE A O 1
ATOM 917 N N . LEU A 1 121 ? -10.285 -4.443 12.353 1.00 83.56 121 LEU A N 1
ATOM 918 C CA . LEU A 1 121 ? -9.785 -3.643 13.477 1.00 83.56 121 LEU A CA 1
ATOM 919 C C . LEU A 1 121 ? -10.490 -2.294 13.641 1.00 83.56 121 LEU A C 1
ATOM 921 O O . LEU A 1 121 ? -10.469 -1.728 14.731 1.00 83.56 121 LEU A O 1
ATOM 925 N N . LYS A 1 122 ? -11.121 -1.773 12.585 1.00 78.62 122 LYS A N 1
ATOM 926 C CA . LYS A 1 122 ? -11.781 -0.457 12.573 1.00 78.62 122 LYS A CA 1
ATOM 927 C C . LYS A 1 122 ? -13.265 -0.558 12.236 1.00 78.62 122 LYS A C 1
ATOM 929 O O . LYS A 1 122 ? -13.790 0.208 11.433 1.00 78.62 122 LYS A O 1
ATOM 934 N N . MET A 1 123 ? -13.957 -1.507 12.863 1.00 72.88 123 MET A N 1
ATOM 935 C CA . MET A 1 123 ? -15.417 -1.556 12.786 1.00 72.88 123 MET A CA 1
ATOM 936 C C . MET A 1 123 ? -16.026 -0.297 13.422 1.00 72.88 123 MET A C 1
ATOM 938 O O . MET A 1 123 ? -15.599 0.120 14.501 1.00 72.88 123 MET A O 1
ATOM 942 N N . ARG A 1 124 ? -17.034 0.297 12.777 1.00 65.56 124 ARG A N 1
ATOM 943 C CA . ARG A 1 124 ? -17.686 1.537 13.228 1.00 65.56 124 ARG A CA 1
ATOM 944 C C . ARG A 1 124 ? -19.192 1.367 13.409 1.00 65.56 124 ARG A C 1
ATOM 946 O O . ARG A 1 124 ? -19.774 0.531 12.724 1.00 65.56 124 ARG A O 1
ATOM 953 N N . PRO A 1 125 ? -19.839 2.174 14.268 1.00 57.41 125 PRO A N 1
ATOM 954 C CA . PRO A 1 125 ? -21.295 2.234 14.328 1.00 57.41 125 PRO A CA 1
ATOM 955 C C . PRO A 1 125 ? -21.850 2.734 12.985 1.00 57.41 125 PRO A C 1
ATOM 957 O O . PRO A 1 125 ? -21.427 3.782 12.498 1.00 57.41 125 PRO A O 1
ATOM 960 N N . ALA A 1 126 ? -22.786 2.013 12.371 1.00 60.09 126 ALA A N 1
ATOM 961 C CA . ALA A 1 126 ? -23.505 2.497 11.203 1.00 60.09 126 ALA A CA 1
ATOM 962 C C . ALA A 1 126 ? -24.367 3.696 11.627 1.00 60.09 126 ALA A C 1
ATOM 964 O O . ALA A 1 126 ? -25.097 3.633 12.608 1.00 60.09 126 ALA A O 1
ATOM 965 N N . ALA A 1 127 ? -24.302 4.813 10.911 1.00 59.44 127 ALA A N 1
ATOM 966 C CA . ALA A 1 127 ? -25.019 6.024 11.321 1.00 59.44 127 ALA A CA 1
ATOM 967 C C . ALA A 1 127 ? -26.558 5.847 11.395 1.00 59.44 127 ALA A C 1
ATOM 969 O O . ALA A 1 127 ? -27.238 6.691 11.970 1.00 59.44 127 ALA A O 1
ATOM 970 N N . GLU A 1 128 ? -27.101 4.751 10.844 1.00 56.09 128 GLU A N 1
ATOM 971 C CA . GLU A 1 128 ? -28.535 4.557 10.590 1.00 56.09 128 GLU A CA 1
ATOM 972 C C . GLU A 1 128 ? -29.196 3.369 11.324 1.00 56.09 128 GLU A C 1
ATOM 974 O O . GLU A 1 128 ? -30.372 3.100 11.089 1.00 56.09 128 GLU A O 1
ATOM 979 N N . ALA A 1 129 ? -28.506 2.640 12.211 1.00 52.22 129 ALA A N 1
ATOM 980 C CA . ALA A 1 129 ? -29.098 1.478 12.903 1.00 52.22 129 ALA A CA 1
ATOM 981 C C . ALA A 1 129 ? -29.169 1.636 14.443 1.00 52.22 129 ALA A C 1
ATOM 983 O O . ALA A 1 129 ? -28.463 2.457 15.022 1.00 52.22 129 ALA A O 1
ATOM 984 N N . PRO A 1 130 ? -30.055 0.895 15.141 1.00 52.72 130 PRO A N 1
ATOM 985 C CA . PRO A 1 130 ? -30.138 0.892 16.602 1.00 52.72 130 PRO A CA 1
ATOM 986 C C . PRO A 1 130 ? -29.035 0.041 17.259 1.00 52.72 130 PRO A C 1
ATOM 988 O O . PRO A 1 130 ? -28.580 -0.961 16.706 1.00 52.72 130 PRO A O 1
ATOM 991 N N . MET A 1 131 ? -28.653 0.455 18.476 1.00 56.44 131 MET A N 1
ATOM 992 C CA . MET A 1 131 ? -27.383 0.270 19.215 1.00 56.44 131 MET A CA 1
ATOM 993 C C . MET A 1 131 ? -26.692 -1.120 19.238 1.00 56.44 131 MET A C 1
ATOM 995 O O . MET A 1 131 ? -25.549 -1.215 19.673 1.00 56.44 131 MET A O 1
ATOM 999 N N . PHE A 1 132 ? -27.332 -2.197 18.776 1.00 50.72 132 PHE A N 1
ATOM 1000 C CA . PHE A 1 132 ? -26.851 -3.582 18.913 1.00 50.72 132 PHE A CA 1
ATOM 1001 C C . PHE A 1 132 ? -26.576 -4.310 17.576 1.00 50.72 132 PHE A C 1
ATOM 1003 O O . PHE A 1 132 ? -25.906 -5.336 17.573 1.00 50.72 132 PHE A O 1
ATOM 1010 N N . LEU A 1 133 ? -27.014 -3.773 16.427 1.00 54.22 133 LEU A N 1
ATOM 1011 C CA . LEU A 1 133 ? -26.834 -4.385 15.088 1.00 54.22 133 LEU A CA 1
ATOM 1012 C C . LEU A 1 133 ? -25.806 -3.649 14.203 1.00 54.22 133 LEU A C 1
ATOM 1014 O O . LEU A 1 133 ? -25.811 -3.760 12.982 1.00 54.22 133 LEU A O 1
ATOM 1018 N N . LEU A 1 134 ? -24.949 -2.842 14.820 1.00 57.28 134 LEU A N 1
ATOM 1019 C CA . LEU A 1 134 ? -24.464 -1.603 14.217 1.00 57.28 134 LEU A CA 1
ATOM 1020 C C . LEU A 1 134 ? -23.028 -1.587 13.722 1.00 57.28 134 LEU A C 1
ATOM 1022 O O . LEU A 1 134 ? -22.594 -0.561 13.218 1.00 57.28 134 LEU A O 1
ATOM 1026 N N . MET A 1 135 ? -22.253 -2.644 13.911 1.00 59.28 135 MET A N 1
ATOM 1027 C CA . MET A 1 135 ? -20.834 -2.569 13.582 1.00 59.28 135 MET A CA 1
ATOM 1028 C C . MET A 1 135 ? -20.645 -2.836 12.090 1.00 59.28 135 MET A C 1
ATOM 1030 O O . MET A 1 135 ? -20.681 -3.981 11.648 1.00 59.28 135 MET A O 1
ATOM 1034 N N . LYS A 1 136 ? -20.456 -1.770 11.309 1.00 65.31 136 LYS A N 1
ATOM 1035 C CA . LYS A 1 136 ? -20.049 -1.863 9.909 1.00 65.31 136 LYS A CA 1
ATOM 1036 C C . LYS A 1 136 ? -18.527 -1.963 9.851 1.00 65.31 136 LYS A C 1
ATOM 1038 O O . LYS A 1 136 ? -17.822 -1.104 10.388 1.00 65.31 136 LYS A O 1
ATOM 1043 N N . SER A 1 137 ? -18.019 -3.010 9.207 1.00 73.62 137 SER A N 1
ATOM 1044 C CA . SER A 1 137 ? -16.598 -3.104 8.878 1.00 73.62 137 SER A CA 1
ATOM 1045 C C . SER A 1 137 ? -16.175 -1.914 8.026 1.00 73.62 137 SER A C 1
ATOM 1047 O O . SER A 1 137 ? -16.945 -1.409 7.207 1.00 73.62 137 SER A O 1
ATOM 1049 N N . TRP A 1 138 ? -14.938 -1.462 8.219 1.00 81.25 138 TRP A N 1
ATOM 1050 C CA . TRP A 1 138 ? -14.340 -0.541 7.266 1.00 81.25 138 TRP A CA 1
ATOM 1051 C C . TRP A 1 138 ? -14.284 -1.232 5.898 1.00 81.25 138 TRP A C 1
ATOM 1053 O O . TRP A 1 138 ? -13.761 -2.339 5.775 1.00 81.25 138 TRP A O 1
ATOM 1063 N N . GLU A 1 139 ? -14.855 -0.588 4.888 1.00 76.56 139 GLU A N 1
ATOM 1064 C CA . GLU A 1 139 ? -14.858 -1.051 3.505 1.00 76.56 139 GLU A CA 1
ATOM 1065 C C . GLU A 1 139 ? -14.099 -0.031 2.671 1.00 76.56 139 GLU A C 1
ATOM 1067 O O . GLU A 1 139 ? -14.233 1.175 2.886 1.00 76.56 139 GLU A O 1
ATOM 1072 N N . LEU A 1 140 ? -13.325 -0.515 1.702 1.00 79.69 140 LEU A N 1
ATOM 1073 C CA . LEU A 1 140 ? -12.707 0.360 0.722 1.00 79.69 140 LEU A CA 1
ATOM 1074 C C . LEU A 1 140 ? -13.825 1.069 -0.074 1.00 79.69 140 LEU A C 1
ATOM 1076 O O . LEU A 1 140 ? -14.656 0.374 -0.665 1.00 79.69 140 LEU A O 1
ATOM 1080 N N . PRO A 1 141 ? -13.863 2.415 -0.120 1.00 81.56 141 PRO A N 1
ATOM 1081 C CA . PRO A 1 141 ? -14.843 3.142 -0.920 1.00 81.56 141 PRO A CA 1
ATOM 1082 C C . PRO A 1 141 ? -14.888 2.646 -2.371 1.00 81.56 141 PRO A C 1
ATOM 1084 O O . PRO A 1 141 ? -13.844 2.443 -2.990 1.00 81.56 141 PRO A O 1
ATOM 1087 N N . GLN A 1 142 ? -16.089 2.496 -2.942 1.00 78.19 142 GLN A N 1
ATOM 1088 C CA . GLN A 1 142 ? -16.280 1.981 -4.310 1.00 78.19 142 GLN A CA 1
ATOM 1089 C C . GLN A 1 142 ? -15.509 2.792 -5.366 1.00 78.19 142 GLN A C 1
ATOM 1091 O O . GLN A 1 142 ? -15.043 2.253 -6.367 1.00 78.19 142 GLN A O 1
ATOM 1096 N N . GLU A 1 143 ? -15.312 4.086 -5.117 1.00 81.00 143 GLU A N 1
ATOM 1097 C CA . GLU A 1 143 ? -14.519 4.995 -5.952 1.00 81.00 143 GLU A CA 1
ATOM 1098 C C . GLU A 1 143 ? -13.055 4.561 -6.125 1.00 81.00 143 GLU A C 1
ATOM 1100 O O . GLU A 1 143 ? -12.387 5.016 -7.057 1.00 81.00 143 GLU A O 1
ATOM 1105 N N . LEU A 1 144 ? -12.555 3.696 -5.240 1.00 83.12 144 LEU A N 1
ATOM 1106 C CA . LEU A 1 144 ? -11.206 3.142 -5.240 1.00 83.12 144 LEU A CA 1
ATOM 1107 C C . LEU A 1 144 ? -11.141 1.745 -5.886 1.00 83.12 144 LEU A C 1
ATOM 1109 O O . LEU A 1 144 ? -10.120 1.074 -5.765 1.00 83.12 144 LEU A O 1
ATOM 1113 N N . ALA A 1 145 ? -12.177 1.313 -6.618 1.00 80.50 145 ALA A N 1
ATOM 1114 C CA . ALA A 1 145 ? -12.189 0.038 -7.348 1.00 80.50 145 ALA A CA 1
ATOM 1115 C C . ALA A 1 145 ? -10.922 -0.243 -8.197 1.00 80.50 145 ALA A C 1
ATOM 1117 O O . ALA A 1 145 ? -10.441 -1.374 -8.139 1.00 80.50 145 ALA A O 1
ATOM 1118 N N . PRO A 1 146 ? -10.290 0.740 -8.883 1.00 85.50 146 PRO A N 1
ATOM 1119 C CA . PRO A 1 146 ? -9.028 0.498 -9.593 1.00 85.50 146 PRO A CA 1
ATOM 1120 C C . PRO A 1 146 ? -7.890 -0.039 -8.708 1.00 85.50 146 PRO A C 1
ATOM 1122 O O . PRO A 1 146 ? -7.051 -0.806 -9.181 1.00 85.50 146 PRO A O 1
ATOM 1125 N N . LEU A 1 147 ? -7.867 0.314 -7.416 1.00 87.38 147 LEU A N 1
ATOM 1126 C CA . LEU A 1 147 ? -6.904 -0.238 -6.457 1.00 87.38 147 LEU A CA 1
ATOM 1127 C C . LEU A 1 147 ? -7.205 -1.695 -6.113 1.00 87.38 147 LEU A C 1
ATOM 1129 O O . LEU A 1 147 ? -6.273 -2.476 -5.911 1.00 87.38 147 LEU A O 1
ATOM 1133 N N . SER A 1 148 ? -8.483 -2.070 -6.050 1.00 85.62 148 SER A N 1
ATOM 1134 C CA . SER A 1 148 ? -8.888 -3.466 -5.869 1.00 85.62 148 SER A CA 1
ATOM 1135 C C . SER A 1 148 ? -8.430 -4.314 -7.049 1.00 85.62 148 SER A C 1
ATOM 1137 O O . SER A 1 148 ? -7.842 -5.372 -6.833 1.00 85.62 148 SER A O 1
ATOM 1139 N N . ASP A 1 149 ? -8.606 -3.821 -8.277 1.00 88.94 149 ASP A N 1
ATOM 1140 C CA . ASP A 1 149 ? -8.156 -4.510 -9.490 1.00 88.94 149 ASP A CA 1
ATOM 1141 C C . ASP A 1 149 ? -6.630 -4.636 -9.532 1.00 88.94 149 ASP A C 1
ATOM 1143 O O . ASP A 1 149 ? -6.102 -5.717 -9.794 1.00 88.94 149 ASP A O 1
ATOM 1147 N N . TYR A 1 150 ? -5.907 -3.555 -9.220 1.00 91.94 150 TYR A N 1
ATOM 1148 C CA . TYR A 1 150 ? -4.448 -3.577 -9.078 1.00 91.94 150 TYR A CA 1
ATOM 1149 C C . TYR A 1 150 ? -3.998 -4.613 -8.040 1.00 91.94 150 TYR A C 1
ATOM 1151 O O . TYR A 1 150 ? -3.140 -5.454 -8.311 1.00 91.94 150 TYR A O 1
ATOM 1159 N N . THR A 1 151 ? -4.625 -4.614 -6.865 1.00 90.62 151 THR A N 1
ATOM 1160 C CA . THR A 1 151 ? -4.291 -5.555 -5.792 1.00 90.62 151 THR A CA 1
ATOM 1161 C C . THR A 1 151 ? -4.595 -6.995 -6.204 1.00 90.62 151 THR A C 1
ATOM 1163 O O . THR A 1 151 ? -3.798 -7.889 -5.928 1.00 90.62 151 THR A O 1
ATOM 1166 N N . ALA A 1 152 ? -5.718 -7.241 -6.881 1.00 90.94 152 ALA A N 1
ATOM 1167 C CA . ALA A 1 152 ? -6.070 -8.560 -7.395 1.00 90.94 152 ALA A CA 1
ATOM 1168 C C . ALA A 1 152 ? -5.039 -9.056 -8.419 1.00 90.94 152 ALA A C 1
ATOM 1170 O O . ALA A 1 152 ? -4.596 -10.200 -8.323 1.00 90.94 152 ALA A O 1
ATOM 1171 N N . ARG A 1 153 ? -4.583 -8.184 -9.330 1.00 93.25 153 ARG A N 1
ATOM 1172 C CA . ARG A 1 153 ? -3.500 -8.497 -10.277 1.00 93.25 153 ARG A CA 1
ATOM 1173 C C . ARG A 1 153 ? -2.206 -8.875 -9.562 1.00 93.25 153 ARG A C 1
ATOM 1175 O O . ARG A 1 153 ? -1.606 -9.888 -9.904 1.00 93.25 153 ARG A O 1
ATOM 1182 N N . MET A 1 154 ? -1.804 -8.112 -8.545 1.00 93.56 154 MET A N 1
ATOM 1183 C CA . MET A 1 154 ? -0.593 -8.407 -7.769 1.00 93.56 154 MET A CA 1
ATOM 1184 C C . MET A 1 154 ? -0.695 -9.742 -7.021 1.00 93.56 154 MET A C 1
ATOM 1186 O O . MET A 1 154 ? 0.260 -10.515 -7.017 1.00 93.56 154 MET A O 1
ATOM 1190 N N . ARG A 1 155 ? -1.867 -10.055 -6.453 1.00 91.38 155 ARG A N 1
ATOM 1191 C CA . ARG A 1 155 ? -2.122 -11.322 -5.744 1.00 91.38 155 ARG A CA 1
ATOM 1192 C C . ARG A 1 155 ? -2.171 -12.544 -6.656 1.00 91.38 155 ARG A C 1
ATOM 1194 O O . ARG A 1 155 ? -1.908 -13.645 -6.189 1.00 91.38 155 ARG A O 1
ATOM 1201 N N . ALA A 1 156 ? -2.510 -12.361 -7.930 1.00 93.25 156 ALA A N 1
ATOM 1202 C CA . ALA A 1 156 ? -2.579 -13.443 -8.908 1.00 93.25 156 ALA A CA 1
ATOM 1203 C C . ALA A 1 156 ? -1.198 -13.925 -9.390 1.00 93.25 156 ALA A C 1
ATOM 1205 O O . ALA A 1 156 ? -1.122 -14.909 -10.119 1.00 93.25 156 ALA A O 1
ATOM 1206 N N . ARG A 1 157 ? -0.108 -13.242 -9.017 1.00 91.31 157 ARG A N 1
ATOM 1207 C CA . ARG A 1 157 ? 1.254 -13.618 -9.415 1.00 91.31 157 ARG A CA 1
ATOM 1208 C C . ARG A 1 157 ? 1.766 -14.804 -8.596 1.00 91.31 157 ARG A C 1
ATOM 1210 O O . ARG A 1 157 ? 1.555 -14.870 -7.386 1.00 91.31 157 ARG A O 1
ATOM 1217 N N . ASP A 1 158 ? 2.551 -15.676 -9.223 1.00 92.25 158 ASP A N 1
ATOM 1218 C CA . ASP A 1 158 ? 3.151 -16.837 -8.546 1.00 92.25 158 ASP A CA 1
ATOM 1219 C C . ASP A 1 158 ? 4.053 -16.427 -7.371 1.00 92.25 158 ASP A C 1
ATOM 1221 O O . ASP A 1 158 ? 4.011 -17.035 -6.299 1.00 92.25 158 ASP A O 1
ATOM 1225 N N . SER A 1 159 ? 4.809 -15.334 -7.537 1.00 91.00 159 SER A N 1
ATOM 1226 C CA . SER A 1 159 ? 5.667 -14.773 -6.487 1.00 91.00 159 SER A CA 1
ATOM 1227 C C . SER A 1 159 ? 4.882 -14.396 -5.231 1.00 91.00 159 SER A C 1
ATOM 1229 O O . SER A 1 159 ? 5.386 -14.557 -4.121 1.00 91.00 159 SER A O 1
ATOM 1231 N N . TRP A 1 160 ? 3.639 -13.933 -5.388 1.00 92.81 160 TRP A N 1
ATOM 1232 C CA . TRP A 1 160 ? 2.767 -13.598 -4.269 1.00 92.81 160 TRP A CA 1
ATOM 1233 C C . TRP A 1 160 ? 2.348 -14.846 -3.498 1.00 92.81 160 TRP A C 1
ATOM 1235 O O . TRP A 1 160 ? 2.480 -14.895 -2.278 1.00 92.81 160 TRP A O 1
ATOM 1245 N N . SER A 1 161 ? 1.903 -15.883 -4.205 1.00 87.88 161 SER A N 1
ATOM 1246 C CA . SER A 1 161 ? 1.458 -17.135 -3.581 1.00 87.88 161 SER A CA 1
ATOM 1247 C C . SER A 1 161 ? 2.558 -17.783 -2.732 1.00 87.88 161 SER A C 1
ATOM 1249 O O . SER A 1 161 ? 2.271 -18.328 -1.670 1.00 87.88 161 SER A O 1
ATOM 1251 N N . GLY A 1 162 ? 3.821 -17.665 -3.157 1.00 89.44 162 GLY A N 1
ATOM 1252 C CA . GLY A 1 162 ? 4.976 -18.178 -2.413 1.00 89.44 162 GLY A CA 1
ATOM 1253 C C . GLY A 1 162 ? 5.446 -17.318 -1.231 1.00 89.44 162 GLY A C 1
ATOM 1254 O O . GLY A 1 162 ? 6.272 -17.786 -0.453 1.00 89.44 162 GLY A O 1
ATOM 1255 N N . THR A 1 163 ? 4.962 -16.079 -1.087 1.00 91.25 163 THR A N 1
ATOM 1256 C CA . THR A 1 163 ? 5.490 -15.108 -0.102 1.00 91.25 163 THR A CA 1
ATOM 1257 C C . THR A 1 163 ? 4.427 -14.434 0.766 1.00 91.25 163 THR A C 1
ATOM 1259 O O . THR A 1 163 ? 4.767 -13.761 1.738 1.00 91.25 163 THR A O 1
ATOM 1262 N N . SER A 1 164 ? 3.144 -14.596 0.440 1.00 88.69 164 SER A N 1
ATOM 1263 C CA . SER A 1 164 ? 2.061 -13.901 1.133 1.00 88.69 164 SER A CA 1
ATOM 1264 C C . SER A 1 164 ? 1.839 -14.401 2.560 1.00 88.69 164 SER A C 1
ATOM 1266 O O . SER A 1 164 ? 1.912 -15.595 2.853 1.00 88.69 164 SER A O 1
ATOM 1268 N N . THR A 1 165 ? 1.508 -13.466 3.447 1.00 88.12 165 THR A N 1
ATOM 1269 C CA . THR A 1 165 ? 1.144 -13.764 4.833 1.00 88.12 165 THR A CA 1
ATOM 1270 C C . THR A 1 165 ? -0.339 -14.141 4.915 1.00 88.12 165 THR A C 1
ATOM 1272 O O . THR A 1 165 ? -1.172 -13.438 4.338 1.00 88.12 165 THR A O 1
ATOM 1275 N N . PRO A 1 166 ? -0.716 -15.193 5.667 1.00 89.38 166 PRO A N 1
ATOM 1276 C CA . PRO A 1 166 ? -2.119 -15.517 5.897 1.00 89.38 166 PRO A CA 1
ATOM 1277 C C . PRO A 1 166 ? -2.895 -14.329 6.498 1.00 89.38 166 PRO A C 1
ATOM 1279 O O . PRO A 1 166 ? -2.395 -13.690 7.431 1.00 89.38 166 PRO A O 1
ATOM 1282 N N . PRO A 1 167 ? -4.137 -14.055 6.049 1.00 88.81 167 PRO A N 1
ATOM 1283 C CA . PRO A 1 167 ? -4.923 -12.924 6.543 1.00 88.81 167 PRO A CA 1
ATOM 1284 C C . PRO A 1 167 ? -5.105 -12.889 8.065 1.00 88.81 167 PRO A C 1
ATOM 1286 O O . PRO A 1 167 ? -5.037 -11.821 8.669 1.00 88.81 167 PRO A O 1
ATOM 1289 N N . SER A 1 168 ? -5.283 -14.053 8.698 1.00 87.56 168 SER A N 1
ATOM 1290 C CA . SER A 1 168 ? -5.393 -14.167 10.157 1.00 87.56 168 SER A CA 1
ATOM 1291 C C . SER A 1 168 ? -4.134 -13.670 10.866 1.00 87.56 168 SER A C 1
ATOM 1293 O O . SER A 1 168 ? -4.229 -12.865 11.785 1.00 87.56 168 SER A O 1
ATOM 1295 N N . SER A 1 169 ? -2.950 -14.058 10.386 1.00 88.56 169 SER A N 1
ATOM 1296 C CA . SER A 1 169 ? -1.673 -13.628 10.960 1.00 88.56 169 SER A CA 1
ATOM 1297 C C . SER A 1 169 ? -1.449 -12.121 10.838 1.00 88.56 169 SER A C 1
ATOM 1299 O O . SER A 1 169 ? -0.865 -11.527 11.744 1.00 88.56 169 SER A O 1
ATOM 1301 N N . ILE A 1 170 ? -1.935 -11.496 9.758 1.00 89.12 170 ILE A N 1
ATOM 1302 C CA . ILE A 1 170 ? -1.915 -10.035 9.600 1.00 89.12 170 ILE A CA 1
ATOM 1303 C C . ILE A 1 170 ? -2.809 -9.386 10.659 1.00 89.12 170 ILE A C 1
ATOM 1305 O O . ILE A 1 170 ? -2.364 -8.489 11.371 1.00 89.12 170 ILE A O 1
ATOM 1309 N N . VAL A 1 171 ? -4.061 -9.835 10.792 1.00 87.69 171 VAL A N 1
ATOM 1310 C CA . VAL A 1 171 ? -5.004 -9.273 11.773 1.00 87.69 171 VAL A CA 1
ATOM 1311 C C . VAL A 1 171 ? -4.474 -9.432 13.196 1.00 87.69 171 VAL A C 1
ATOM 1313 O O . VAL A 1 171 ? -4.507 -8.470 13.959 1.00 87.69 171 VAL A O 1
ATOM 1316 N N . ASP A 1 172 ? -3.939 -10.602 13.540 1.00 85.06 172 ASP A N 1
ATOM 1317 C CA . ASP A 1 172 ? -3.375 -10.872 14.864 1.00 85.06 172 ASP A CA 1
ATOM 1318 C C . ASP A 1 172 ? -2.167 -9.977 15.159 1.00 85.06 172 ASP A C 1
ATOM 1320 O O . ASP A 1 172 ? -2.067 -9.416 16.249 1.00 85.06 172 ASP A O 1
ATOM 1324 N N . GLN A 1 173 ? -1.283 -9.778 14.174 1.00 83.88 173 GLN A N 1
ATOM 1325 C CA . GLN A 1 173 ? -0.126 -8.890 14.303 1.00 83.88 173 GLN A CA 1
ATOM 1326 C C . GLN A 1 173 ? -0.532 -7.446 14.627 1.00 83.88 173 GLN A C 1
ATOM 1328 O O . GLN A 1 173 ? 0.133 -6.791 15.426 1.00 83.88 173 GLN A O 1
ATOM 1333 N N . TRP A 1 174 ? -1.604 -6.943 14.014 1.00 84.75 174 TRP A N 1
ATOM 1334 C CA . TRP A 1 174 ? -2.059 -5.563 14.214 1.00 84.75 174 TRP A CA 1
ATOM 1335 C C . TRP A 1 174 ? -3.039 -5.393 15.378 1.00 84.75 174 TRP A C 1
ATOM 1337 O O . TRP A 1 174 ? -3.215 -4.274 15.856 1.00 84.75 174 TRP A O 1
ATOM 1347 N N . ARG A 1 175 ? -3.672 -6.474 15.851 1.00 78.75 175 ARG A N 1
ATOM 1348 C CA . ARG A 1 175 ? -4.566 -6.460 17.020 1.00 78.75 175 ARG A CA 1
ATOM 1349 C C . ARG A 1 175 ? -3.799 -6.217 18.316 1.00 78.75 175 ARG A C 1
ATOM 1351 O O . ARG A 1 175 ? -4.306 -5.531 19.199 1.00 78.75 175 ARG A O 1
ATOM 1358 N N . ASP A 1 176 ? -2.599 -6.775 18.415 1.00 66.50 176 ASP A N 1
ATOM 1359 C CA . ASP A 1 176 ? -1.728 -6.628 19.573 1.00 66.50 176 ASP A CA 1
ATOM 1360 C C . ASP A 1 176 ? -0.271 -6.417 19.127 1.00 66.50 176 ASP A C 1
ATOM 1362 O O . ASP A 1 176 ? 0.540 -7.347 19.119 1.00 66.50 176 ASP A O 1
ATOM 1366 N N . PRO A 1 177 ? 0.096 -5.181 18.748 1.00 56.16 177 PRO A N 1
ATOM 1367 C CA . PRO A 1 177 ? 1.470 -4.877 18.363 1.00 56.16 177 PRO A CA 1
ATOM 1368 C C . PRO A 1 177 ? 2.463 -5.030 19.533 1.00 56.16 177 PRO A C 1
ATOM 1370 O O . PRO A 1 177 ? 3.672 -4.996 19.317 1.00 56.16 177 PRO A O 1
ATOM 1373 N N . GLY A 1 178 ? 1.990 -5.196 20.777 1.00 47.09 178 GLY A N 1
ATOM 1374 C CA . GLY A 1 178 ? 2.823 -5.304 21.976 1.00 47.09 178 GLY A CA 1
ATOM 1375 C C . GLY A 1 178 ? 3.390 -6.702 22.243 1.00 47.09 178 GLY A C 1
ATOM 1376 O O . GLY A 1 178 ? 4.457 -6.811 22.847 1.00 47.09 178 GLY A O 1
ATOM 1377 N N . THR A 1 179 ? 2.751 -7.779 21.777 1.00 44.66 179 THR A N 1
ATOM 1378 C CA . THR A 1 179 ? 3.138 -9.158 22.148 1.00 44.66 179 THR A CA 1
ATOM 1379 C C . THR A 1 179 ? 4.296 -9.761 21.353 1.00 44.66 179 THR A C 1
ATOM 1381 O O . THR A 1 179 ? 4.784 -10.828 21.721 1.00 44.66 179 THR A O 1
ATOM 1384 N N . LYS A 1 180 ? 4.804 -9.089 20.311 1.00 49.59 180 LYS A N 1
ATOM 1385 C CA . LYS A 1 180 ? 5.958 -9.571 19.515 1.00 49.59 180 LYS A CA 1
ATOM 1386 C C . LYS A 1 180 ? 7.235 -8.734 19.660 1.00 49.59 180 LYS A C 1
ATOM 1388 O O . LYS A 1 180 ? 8.172 -8.917 18.890 1.00 49.59 180 LYS A O 1
ATOM 1393 N N . GLY A 1 181 ? 7.296 -7.836 20.648 1.00 39.88 181 GLY A N 1
ATOM 1394 C CA . GLY A 1 181 ? 8.514 -7.079 20.972 1.00 39.88 181 GLY A CA 1
ATOM 1395 C C . GLY A 1 181 ? 8.885 -5.970 19.977 1.00 39.88 181 GLY A C 1
ATOM 1396 O O . GLY A 1 181 ? 10.007 -5.476 20.022 1.00 39.88 181 GLY A O 1
ATOM 1397 N N . CYS A 1 182 ? 7.968 -5.569 19.092 1.00 43.72 182 CYS A N 1
ATOM 1398 C CA . CYS A 1 182 ? 8.163 -4.455 18.166 1.00 43.72 182 CYS A CA 1
ATOM 1399 C C . CYS A 1 182 ? 6.896 -3.594 18.157 1.00 43.72 182 CYS A C 1
ATOM 1401 O O . CYS A 1 182 ? 5.891 -3.945 17.545 1.00 43.72 182 CYS A O 1
ATOM 1403 N N . THR A 1 1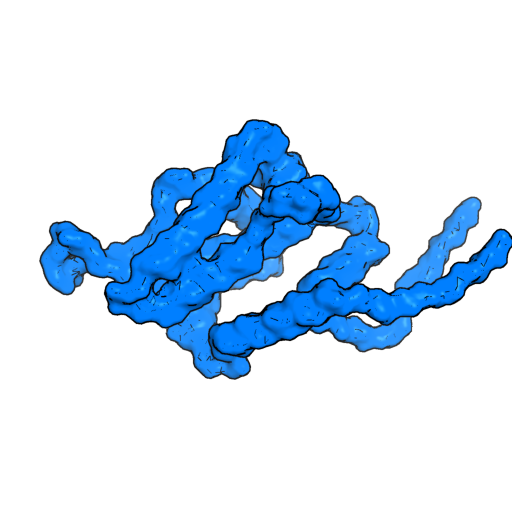83 ? 6.922 -2.488 18.897 1.00 51.94 183 THR A N 1
ATOM 1404 C CA . THR A 1 183 ? 5.791 -1.560 18.991 1.00 51.94 183 THR A CA 1
ATOM 1405 C C . THR A 1 183 ? 5.639 -0.754 17.697 1.00 51.94 183 THR A C 1
ATOM 1407 O O . THR A 1 183 ? 6.589 -0.603 16.930 1.00 51.94 183 THR A O 1
ATOM 1410 N N . MET A 1 184 ? 4.475 -0.132 17.469 1.00 52.50 184 MET A N 1
ATOM 1411 C CA . MET A 1 184 ? 4.313 0.831 16.362 1.00 52.50 184 MET A CA 1
ATOM 1412 C C . MET A 1 184 ? 5.364 1.961 16.403 1.00 52.50 184 MET A C 1
ATOM 1414 O O . MET A 1 184 ? 5.806 2.435 15.357 1.00 52.50 184 MET A O 1
AT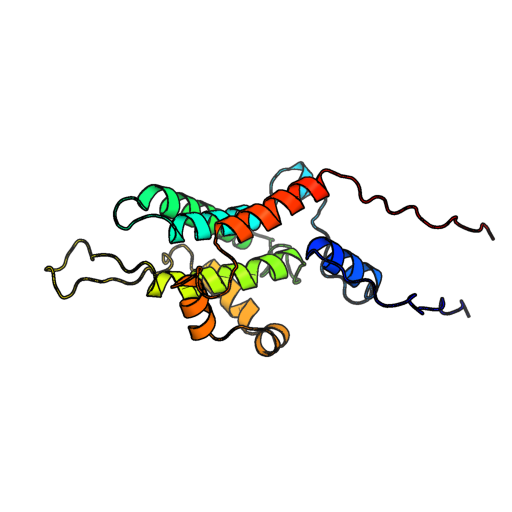OM 1418 N N . ASN A 1 185 ? 5.834 2.340 17.599 1.00 52.00 185 ASN A N 1
ATOM 1419 C CA . ASN A 1 185 ? 6.930 3.298 17.775 1.00 52.00 185 ASN A CA 1
ATOM 1420 C C . ASN A 1 185 ? 8.296 2.739 17.352 1.00 52.00 185 ASN A C 1
ATOM 1422 O O . ASN A 1 185 ? 9.176 3.510 16.967 1.00 52.00 185 ASN A O 1
ATOM 1426 N N . ASP A 1 186 ? 8.490 1.423 17.398 1.00 55.19 186 ASP A N 1
ATOM 1427 C CA . ASP A 1 186 ? 9.707 0.765 16.919 1.00 55.19 186 ASP A CA 1
ATOM 1428 C C . ASP A 1 186 ? 9.702 0.659 15.393 1.00 55.19 186 ASP A C 1
ATOM 1430 O O . ASP A 1 186 ? 10.721 0.958 14.775 1.00 55.19 186 ASP A O 1
ATOM 1434 N N . CYS A 1 187 ? 8.548 0.390 14.769 1.00 51.91 187 CYS A N 1
ATOM 1435 C CA . CYS A 1 187 ? 8.392 0.502 13.314 1.00 51.91 187 CYS A CA 1
ATOM 1436 C C . CYS A 1 187 ? 8.666 1.935 12.821 1.00 51.91 187 CYS A C 1
ATOM 1438 O O . CYS A 1 187 ? 9.400 2.125 11.852 1.00 51.91 187 CYS A O 1
ATOM 1440 N N . ARG A 1 188 ? 8.135 2.950 13.522 1.00 50.31 188 ARG A N 1
ATOM 1441 C CA . ARG A 1 188 ? 8.368 4.369 13.200 1.00 50.31 188 ARG A CA 1
ATOM 1442 C C . ARG A 1 188 ? 9.848 4.745 13.354 1.00 50.31 188 ARG A C 1
ATOM 1444 O O . ARG A 1 188 ? 10.417 5.355 12.456 1.00 50.31 188 ARG A O 1
ATOM 1451 N N . ARG A 1 189 ? 10.502 4.327 14.448 1.00 51.66 189 ARG A N 1
ATOM 1452 C CA . ARG A 1 189 ? 11.933 4.594 14.698 1.00 51.66 189 ARG A CA 1
ATOM 1453 C C . ARG A 1 189 ? 12.869 3.880 13.728 1.00 51.66 189 ARG A C 1
ATOM 1455 O O . ARG A 1 189 ? 13.827 4.502 13.274 1.00 51.66 189 ARG A O 1
ATOM 1462 N N . ALA A 1 190 ? 12.607 2.613 13.407 1.00 53.59 190 ALA A N 1
ATOM 1463 C CA . ALA A 1 190 ? 13.425 1.843 12.472 1.00 53.59 190 ALA A CA 1
ATOM 1464 C C . ALA A 1 190 ? 13.492 2.527 11.099 1.00 53.59 190 ALA A C 1
ATOM 1466 O O . ALA A 1 190 ? 14.566 2.629 10.510 1.00 53.59 190 ALA A O 1
ATOM 1467 N N . PHE A 1 191 ? 12.369 3.083 10.644 1.00 46.44 191 PHE A N 1
ATOM 1468 C CA . PHE A 1 191 ? 12.285 3.732 9.344 1.00 46.44 191 PHE A CA 1
ATOM 1469 C C . PHE A 1 191 ? 12.732 5.202 9.354 1.00 46.44 191 PHE A C 1
ATOM 1471 O O . PHE A 1 191 ? 13.418 5.627 8.428 1.00 46.44 191 PHE A O 1
ATOM 1478 N N . SER A 1 192 ? 12.460 5.987 10.407 1.00 47.88 192 SER A N 1
ATOM 1479 C CA . SER A 1 192 ? 13.077 7.322 10.549 1.00 47.88 192 SER A CA 1
ATOM 1480 C C . SER A 1 192 ? 14.609 7.232 10.592 1.00 47.88 192 SER A C 1
ATOM 1482 O O . SER A 1 192 ? 15.304 8.071 10.020 1.00 47.88 192 SER A O 1
ATOM 1484 N N . GLY A 1 193 ? 15.149 6.171 11.202 1.00 48.84 193 GLY A N 1
ATOM 1485 C CA . GLY A 1 193 ? 16.574 5.844 11.130 1.00 48.84 193 GLY A CA 1
ATOM 1486 C C . GLY A 1 193 ? 17.051 5.471 9.721 1.00 48.84 193 GLY A C 1
ATOM 1487 O O . GLY A 1 193 ? 18.224 5.657 9.413 1.00 48.84 193 GLY A O 1
ATOM 1488 N N . GLN A 1 194 ? 16.158 4.987 8.857 1.00 48.62 194 GLN A N 1
ATOM 1489 C CA . GLN A 1 194 ? 16.424 4.632 7.463 1.00 48.62 194 GLN A CA 1
ATOM 1490 C C . GLN A 1 194 ? 16.415 5.873 6.554 1.00 48.62 194 GLN A C 1
ATOM 1492 O O . GLN A 1 194 ? 17.364 6.068 5.802 1.00 48.62 194 GLN A O 1
ATOM 1497 N N . GLN A 1 195 ? 15.450 6.789 6.706 1.00 45.31 195 GLN A N 1
ATOM 1498 C CA . GLN A 1 195 ? 15.459 8.101 6.031 1.00 45.31 195 GLN A CA 1
ATOM 1499 C C . GLN A 1 195 ? 16.718 8.918 6.370 1.00 45.31 195 GLN A C 1
ATOM 1501 O O . GLN A 1 195 ? 17.345 9.500 5.487 1.00 45.31 195 GLN A O 1
ATOM 1506 N N . ALA A 1 196 ? 17.160 8.890 7.632 1.00 39.25 196 ALA A N 1
ATOM 1507 C CA . ALA A 1 196 ? 18.416 9.521 8.042 1.00 39.25 196 ALA A CA 1
ATOM 1508 C C . ALA A 1 196 ? 19.666 8.864 7.416 1.00 39.25 196 ALA A C 1
ATOM 1510 O O . ALA A 1 196 ? 20.693 9.525 7.260 1.00 39.25 196 ALA A O 1
ATOM 1511 N N . ARG A 1 197 ? 19.596 7.576 7.048 1.00 40.94 197 ARG A N 1
ATOM 1512 C CA . ARG A 1 197 ? 20.664 6.867 6.322 1.00 40.94 197 ARG A CA 1
ATOM 1513 C C . ARG A 1 197 ? 20.645 7.170 4.827 1.00 40.94 197 ARG A C 1
ATOM 1515 O O . ARG A 1 197 ? 21.722 7.319 4.274 1.00 40.94 197 ARG A O 1
ATOM 1522 N N . HIS A 1 198 ? 19.476 7.344 4.210 1.00 39.16 198 HIS A N 1
ATOM 1523 C CA . HIS A 1 198 ? 19.350 7.808 2.820 1.00 39.16 198 HIS A CA 1
ATOM 1524 C C . HIS A 1 198 ? 19.857 9.240 2.611 1.00 39.16 198 HIS A C 1
ATOM 1526 O O . HIS A 1 198 ? 20.363 9.564 1.543 1.00 39.16 198 HIS A O 1
ATOM 1532 N N . ALA A 1 199 ? 19.795 10.085 3.646 1.00 35.97 199 ALA A N 1
ATOM 1533 C CA . ALA A 1 199 ? 20.419 11.409 3.637 1.00 35.97 199 ALA A CA 1
ATOM 1534 C C . ALA A 1 199 ? 21.962 11.366 3.717 1.00 35.97 199 ALA A C 1
ATOM 1536 O O . ALA A 1 199 ? 22.621 12.392 3.541 1.00 35.97 199 ALA A O 1
ATOM 1537 N N . ARG A 1 200 ? 22.558 10.195 3.989 1.00 31.66 200 ARG A N 1
ATOM 1538 C CA . ARG A 1 200 ? 23.997 9.964 3.852 1.00 31.66 200 ARG A CA 1
ATOM 1539 C C . ARG A 1 200 ? 24.248 9.285 2.506 1.00 31.66 200 ARG A C 1
ATOM 1541 O O . ARG A 1 200 ? 23.676 8.225 2.265 1.00 31.66 200 ARG A O 1
ATOM 1548 N N . PRO A 1 201 ? 25.129 9.825 1.648 1.00 31.56 201 PRO A N 1
ATOM 1549 C CA . PRO A 1 201 ? 25.535 9.091 0.462 1.00 31.56 201 PRO A CA 1
ATOM 1550 C C . PRO A 1 201 ? 26.121 7.741 0.901 1.00 31.56 201 PRO A C 1
ATOM 1552 O O . PRO A 1 201 ? 26.837 7.697 1.913 1.00 31.56 201 PRO A O 1
ATOM 1555 N N . PRO A 1 202 ? 25.826 6.640 0.188 1.00 38.81 202 PRO A N 1
ATOM 1556 C CA . PRO A 1 202 ? 26.433 5.358 0.490 1.00 38.81 202 PRO A CA 1
ATOM 1557 C C . PRO A 1 202 ? 27.950 5.533 0.430 1.00 38.81 202 PRO A C 1
ATOM 1559 O O . PRO A 1 202 ? 28.510 5.873 -0.611 1.00 38.81 202 PRO A O 1
ATOM 1562 N N . SER A 1 203 ? 28.633 5.326 1.557 1.00 38.47 203 SER A N 1
ATOM 1563 C CA . SER A 1 203 ? 30.093 5.273 1.600 1.00 38.47 203 SER A CA 1
ATOM 1564 C C . SER A 1 203 ? 30.542 3.929 1.036 1.00 38.47 203 SER A C 1
ATOM 1566 O O . SER A 1 203 ? 31.057 3.074 1.754 1.00 38.47 203 SER A O 1
ATOM 1568 N N . TYR A 1 204 ? 30.269 3.709 -0.244 1.00 40.00 204 TYR A N 1
ATOM 1569 C CA . TYR A 1 204 ? 30.880 2.634 -0.993 1.00 40.00 204 TYR A CA 1
ATOM 1570 C C . TYR A 1 204 ? 32.138 3.219 -1.620 1.00 40.00 204 TYR A C 1
ATOM 1572 O O . TYR A 1 204 ? 32.094 3.873 -2.660 1.00 40.00 204 TYR A O 1
ATOM 1580 N N . THR A 1 205 ? 33.274 3.045 -0.951 1.00 40.06 205 THR A N 1
ATOM 1581 C CA . THR A 1 205 ? 34.567 3.193 -1.612 1.00 40.06 205 THR A CA 1
ATOM 1582 C C . THR A 1 205 ? 34.607 2.130 -2.699 1.00 40.06 205 THR A C 1
ATOM 1584 O O . THR A 1 205 ? 34.735 0.941 -2.407 1.00 40.06 205 THR A O 1
ATOM 1587 N N . GLN A 1 206 ? 34.426 2.546 -3.953 1.00 38.31 206 GLN A N 1
ATOM 1588 C CA . GLN A 1 206 ? 34.666 1.665 -5.086 1.00 38.31 206 GLN A CA 1
ATOM 1589 C C . GLN A 1 206 ? 36.106 1.140 -4.974 1.00 38.31 206 GLN A C 1
ATOM 1591 O O . GLN A 1 206 ? 37.013 1.945 -4.728 1.00 38.31 206 GLN A O 1
ATOM 1596 N N . PRO A 1 207 ? 36.346 -0.178 -5.096 1.00 40.38 207 PRO A N 1
ATOM 1597 C CA . PRO A 1 207 ? 37.709 -0.665 -5.228 1.00 40.38 207 PRO A CA 1
ATOM 1598 C C . PRO A 1 207 ? 38.337 -0.026 -6.479 1.00 40.38 207 PRO A C 1
ATOM 1600 O O . PRO A 1 207 ? 37.619 0.240 -7.448 1.00 40.38 207 PRO A O 1
ATOM 1603 N N . PRO A 1 208 ? 39.646 0.280 -6.452 1.00 33.72 208 PRO A N 1
ATOM 1604 C CA . PRO A 1 208 ? 40.302 0.982 -7.543 1.00 33.72 208 PRO A CA 1
ATOM 1605 C C . PRO A 1 208 ? 40.114 0.216 -8.850 1.00 33.72 208 PRO A C 1
ATOM 1607 O O . PRO A 1 208 ? 40.334 -0.992 -8.919 1.00 33.72 208 PRO A O 1
ATOM 1610 N N . VAL A 1 209 ? 39.690 0.945 -9.880 1.00 39.06 209 VAL A N 1
ATOM 1611 C CA . VAL A 1 209 ? 39.646 0.448 -11.252 1.00 39.06 209 VAL A CA 1
ATOM 1612 C C . VAL A 1 209 ? 41.094 0.226 -11.678 1.00 39.06 209 VAL A C 1
ATOM 1614 O O . VAL A 1 209 ? 41.829 1.189 -11.894 1.00 39.06 209 VAL A O 1
ATOM 1617 N N . GLU A 1 210 ? 41.533 -1.029 -11.747 1.00 39.97 210 GLU A N 1
ATOM 1618 C CA . GLU A 1 210 ? 42.785 -1.356 -12.422 1.00 39.97 210 GLU A CA 1
ATOM 1619 C C . GLU A 1 210 ? 42.572 -1.139 -13.922 1.00 39.97 210 GLU A C 1
ATOM 1621 O O . GLU A 1 210 ? 41.838 -1.873 -14.585 1.00 39.97 210 GLU A O 1
ATOM 1626 N N . SER A 1 211 ? 43.163 -0.061 -14.434 1.00 44.09 211 SER A N 1
ATOM 1627 C CA . SER A 1 211 ? 43.232 0.229 -15.861 1.00 44.09 211 SER A CA 1
ATOM 1628 C C . SER A 1 211 ? 43.987 -0.896 -16.572 1.00 44.09 211 SER A C 1
ATOM 1630 O O . SER A 1 211 ? 45.141 -1.164 -16.234 1.00 44.09 211 SER A O 1
ATOM 1632 N N . ILE A 1 212 ? 43.334 -1.528 -17.549 1.00 42.00 212 ILE A N 1
ATOM 1633 C CA . ILE A 1 212 ? 43.980 -2.377 -18.563 1.00 42.00 212 ILE A CA 1
ATOM 1634 C C . ILE A 1 212 ? 44.641 -1.476 -19.606 1.00 42.00 212 ILE A C 1
ATOM 1636 O O . ILE A 1 212 ? 43.978 -0.499 -20.027 1.00 42.00 212 ILE A O 1
#

Foldseek 3Di:
DDDDPPPDDDDDDDDDDPVVVLVVCCVVCVVDAQDDDPVVCVVVVVDQPLVQLLVLLLLLLPDDAPRSVVSVVSNLVSLVSQLCQCVPPQCDLENNHPGHHPVLVSNLLSVVLSQLAQQPRPFHAAPPDPDPPGTGGDDDPPSSVSVVVSNVVVCPDPVNVVDPDDSVVSNVCSVCVPPPPAHSVNVVVVVVVVVVVVVDDPPPPDDDDPDD

pLDDT: mean 72.61, std 18.34, range [31.56, 93.56]